Protein AF-A0A924GVH8-F1 (afdb_monomer)

Nearest PDB structures (foldseek):
  4rtm-assembly1_A  TM=6.776E-01  e=1.335E-07  Escherichia coli str. K-12 substr. MDS42
  4rtk-assembly1_A  TM=6.258E-01  e=7.651E-08  Escherichia coli str. K-12 substr. MDS42
  4rtj-assembly1_A  TM=6.171E-01  e=5.792E-08  Escherichia coli str. K-12 substr. MDS42
  4rtr-assembly1_A  TM=6.652E-01  e=3.636E-07  Escherichia coli str. K-12 substr. MDS42
  4rtq-assembly1_A  TM=6.500E-01  e=3.844E-07  Escherichia coli str. K-12 substr. MDS42

Solvent-accessible surface area (backbone atoms only — not comparable to full-atom values): 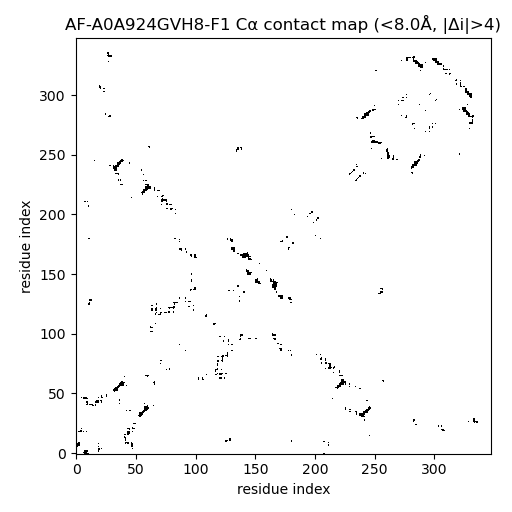19796 Å² total; per-residue (Å²): 93,64,36,98,60,67,32,53,42,55,88,39,74,50,89,84,66,47,40,73,46,20,68,62,52,48,57,28,44,53,87,44,38,19,39,39,27,41,48,29,78,53,34,29,53,69,46,40,52,75,92,74,84,53,50,40,39,38,20,18,64,46,50,65,54,31,32,29,59,49,18,29,38,77,40,19,65,56,19,30,59,45,32,70,61,82,94,50,57,70,58,46,54,53,49,41,56,51,48,35,69,41,54,76,52,46,48,54,48,51,71,74,32,99,84,55,62,47,32,56,61,26,7,44,49,40,36,42,49,15,28,54,60,84,72,51,80,66,46,30,55,44,58,34,22,67,80,85,86,53,77,43,56,52,89,81,44,100,75,73,78,84,60,76,62,14,33,66,90,71,68,50,38,70,93,57,99,44,55,40,95,69,78,89,72,78,92,78,81,82,87,76,93,61,57,82,89,66,28,83,62,48,54,51,45,42,53,40,28,50,54,48,16,66,71,35,62,78,47,44,76,38,70,37,71,46,76,72,57,71,34,56,88,68,32,54,74,53,42,41,18,32,38,46,42,50,57,69,40,61,76,62,98,50,64,48,80,84,79,55,47,39,49,68,63,42,54,52,50,49,54,50,44,66,76,48,30,80,41,81,45,36,20,41,37,40,48,39,44,69,78,73,62,58,77,39,42,84,70,56,26,44,75,54,93,68,78,70,67,90,60,95,48,85,47,71,68,44,46,54,53,48,73,32,54,38,36,40,31,23,56,59,26,50,76,78,77,80,78,74,72,73,88,75,87,78,82,132

Radius of gyration: 21.76 Å; Cα contacts (8 Å, |Δi|>4): 579; chains: 1; bounding box: 58×40×90 Å

Sequence (348 aa):
MKSLAGTLAAPFPYFGGKSLACETVWKVFGTVDNYVEPFAGSAAMLLGAPDGKRVETINDADGFVANFWRAVAYDAEAVAGYTDWPVNEADLLARHSWLVRQAADLLNNLHADPEWFDAKIAGWWCWGACNWIGSGWCSGLGPWVHNGETVVDIRQLPHLGDAGGGVNRLLPHLGNAGQGVNRKLPHLSAGQGVNPLHSPRSEYIQTWFAALQARMRDVRVTCGDWGRVVKDSVTTRHGLTGLFLDPPYTKGAMDYSAGGVGGPLADEVREWCAKNGETQSLRIVLCGHAGEHDALIANGWFTVPWTARKGYAVTDEAVENSASETIWCSPNCIRQDTVIRDLFSEAA

Structure (mmCIF, N/CA/C/O backbone):
data_AF-A0A924GVH8-F1
#
_entry.id   AF-A0A924GVH8-F1
#
loop_
_atom_site.group_PDB
_atom_site.id
_atom_site.type_symbol
_atom_site.label_atom_id
_atom_site.label_alt_id
_atom_site.label_comp_id
_atom_site.label_asym_id
_atom_site.label_entity_id
_atom_site.label_seq_id
_atom_site.pdbx_PDB_ins_code
_atom_site.Cartn_x
_atom_site.Cartn_y
_atom_site.Cartn_z
_atom_site.occupancy
_atom_site.B_iso_or_equiv
_atom_site.auth_seq_id
_atom_site.auth_comp_id
_atom_site.auth_asym_id
_atom_site.auth_atom_id
_atom_site.pdbx_PDB_model_num
ATOM 1 N N . MET A 1 1 ? 14.319 -6.948 3.498 1.00 66.19 1 MET A N 1
ATOM 2 C CA . MET A 1 1 ? 13.281 -7.658 4.257 1.00 66.19 1 MET A CA 1
ATOM 3 C C . MET A 1 1 ? 12.660 -6.807 5.334 1.00 66.19 1 MET A C 1
ATOM 5 O O . MET A 1 1 ? 11.446 -6.714 5.325 1.00 66.19 1 MET A O 1
ATOM 9 N N . LYS A 1 2 ? 13.429 -6.216 6.259 1.00 80.19 2 LYS A N 1
ATOM 10 C CA . LYS A 1 2 ? 12.829 -5.424 7.336 1.00 80.19 2 LYS A CA 1
ATOM 11 C C . LYS A 1 2 ? 12.641 -3.956 6.959 1.00 80.19 2 LYS A C 1
ATOM 13 O O . LYS A 1 2 ? 13.530 -3.371 6.341 1.00 80.19 2 LYS A O 1
ATOM 18 N N . SER A 1 3 ? 11.505 -3.393 7.346 1.00 77.25 3 SER A N 1
ATOM 19 C CA . SER A 1 3 ? 11.196 -1.969 7.263 1.00 77.25 3 SER A CA 1
ATOM 20 C C . SER A 1 3 ? 12.035 -1.192 8.279 1.00 77.25 3 SER A C 1
ATOM 22 O O . SER A 1 3 ? 12.725 -1.775 9.123 1.00 77.25 3 SER A O 1
ATOM 24 N N . LEU A 1 4 ? 11.943 0.139 8.249 1.00 72.38 4 LEU A N 1
ATOM 25 C CA . LEU A 1 4 ? 12.542 0.977 9.292 1.00 72.38 4 LEU A CA 1
ATOM 26 C C . LEU A 1 4 ? 11.948 0.703 10.684 1.00 72.38 4 LEU A C 1
ATOM 28 O O . LEU A 1 4 ? 12.618 0.960 11.680 1.00 72.38 4 LEU A O 1
ATOM 32 N N . ALA A 1 5 ? 10.737 0.143 10.750 1.00 75.06 5 ALA A N 1
ATOM 33 C CA . ALA A 1 5 ? 10.094 -0.299 11.985 1.00 75.06 5 ALA A CA 1
ATOM 34 C C . ALA A 1 5 ? 10.478 -1.733 12.400 1.00 75.06 5 ALA A C 1
ATOM 36 O O . ALA A 1 5 ? 9.984 -2.242 13.399 1.00 75.06 5 ALA A O 1
ATOM 37 N N . GLY A 1 6 ? 11.348 -2.416 11.647 1.00 82.56 6 GLY A N 1
ATOM 38 C CA . GLY A 1 6 ? 11.775 -3.786 11.950 1.00 82.56 6 GLY A CA 1
ATOM 39 C C . GLY A 1 6 ? 10.780 -4.883 11.543 1.00 82.56 6 GLY A C 1
ATOM 40 O O . GLY A 1 6 ? 11.089 -6.062 11.734 1.00 82.56 6 GLY A O 1
ATOM 41 N N . THR A 1 7 ? 9.640 -4.512 10.954 1.00 87.75 7 THR A N 1
ATOM 42 C CA . THR A 1 7 ? 8.597 -5.404 10.407 1.00 87.75 7 THR A CA 1
ATOM 43 C C . THR A 1 7 ? 8.915 -5.840 8.978 1.00 87.75 7 THR A C 1
ATOM 45 O O . THR A 1 7 ? 9.872 -5.340 8.396 1.00 87.75 7 THR A O 1
ATOM 48 N N . LEU A 1 8 ? 8.148 -6.757 8.381 1.00 92.19 8 LEU A N 1
ATOM 49 C CA . LEU A 1 8 ? 8.308 -7.095 6.961 1.00 92.19 8 LEU A CA 1
ATOM 50 C C . LEU A 1 8 ? 8.052 -5.849 6.086 1.00 92.19 8 LEU A C 1
ATOM 52 O O . LEU A 1 8 ? 7.190 -5.033 6.395 1.00 92.19 8 LEU A O 1
ATOM 56 N N . ALA A 1 9 ? 8.831 -5.670 5.020 1.00 90.81 9 ALA A N 1
ATOM 57 C CA . ALA A 1 9 ? 8.739 -4.524 4.116 1.00 90.81 9 ALA A CA 1
ATOM 58 C C . ALA A 1 9 ? 8.436 -4.951 2.683 1.00 90.81 9 ALA A C 1
ATOM 60 O O . ALA A 1 9 ? 8.886 -6.014 2.252 1.00 90.81 9 ALA A O 1
ATOM 61 N N . ALA A 1 10 ? 7.769 -4.076 1.932 1.00 92.44 10 ALA A N 1
ATOM 62 C CA . ALA A 1 10 ? 7.696 -4.180 0.482 1.00 92.44 10 ALA A CA 1
ATOM 63 C C . ALA A 1 10 ? 9.104 -4.102 -0.146 1.00 92.44 10 ALA A C 1
ATOM 65 O O . ALA A 1 10 ? 9.971 -3.390 0.375 1.00 92.44 10 ALA A O 1
ATOM 66 N N . PRO A 1 11 ? 9.355 -4.812 -1.261 1.00 90.94 11 PRO A N 1
ATOM 67 C CA . PRO A 1 11 ? 10.656 -4.834 -1.924 1.00 90.94 11 PRO A CA 1
ATOM 68 C C . PRO A 1 11 ? 10.916 -3.627 -2.834 1.00 90.94 11 PRO A C 1
ATOM 70 O O . PRO A 1 11 ? 11.901 -3.639 -3.568 1.00 90.94 11 PRO A O 1
ATOM 73 N N . PHE A 1 12 ? 10.073 -2.595 -2.763 1.00 88.62 12 PHE A N 1
ATOM 74 C CA . PHE A 1 12 ? 10.156 -1.360 -3.539 1.00 88.62 12 PHE A CA 1
ATOM 75 C C . PHE A 1 12 ? 9.867 -0.127 -2.668 1.00 88.62 12 PHE A C 1
ATOM 77 O O . PHE A 1 12 ? 9.139 -0.232 -1.674 1.00 88.62 12 PHE A O 1
ATOM 84 N N . PRO A 1 13 ? 10.425 1.048 -3.014 1.00 82.25 13 PRO A N 1
ATOM 85 C CA . PRO A 1 13 ? 10.021 2.305 -2.402 1.00 82.25 13 PRO A CA 1
ATOM 86 C C . PRO A 1 13 ? 8.607 2.674 -2.859 1.00 82.25 13 PRO A C 1
ATOM 88 O O . PRO A 1 13 ? 8.254 2.505 -4.024 1.00 82.25 13 PRO A O 1
ATOM 91 N N . TYR A 1 14 ? 7.804 3.211 -1.946 1.00 80.12 14 TYR A N 1
ATOM 92 C CA . TYR A 1 14 ? 6.478 3.726 -2.265 1.00 80.12 14 TYR A CA 1
ATOM 93 C C . TYR A 1 14 ? 6.246 5.031 -1.518 1.00 80.12 14 TYR A C 1
ATOM 95 O O . TYR A 1 14 ? 6.614 5.166 -0.344 1.00 80.12 14 TYR A O 1
ATOM 103 N N . PHE A 1 15 ? 5.657 5.999 -2.209 1.00 69.31 15 PHE A N 1
ATOM 104 C CA . PHE A 1 15 ? 5.331 7.280 -1.604 1.00 69.31 15 PHE A CA 1
ATOM 105 C C . PHE A 1 15 ? 4.278 7.104 -0.512 1.00 69.31 15 PHE A C 1
ATOM 107 O O . PHE A 1 15 ? 3.391 6.265 -0.621 1.00 69.31 15 PHE A O 1
ATOM 114 N N . GLY A 1 16 ? 4.427 7.852 0.580 1.00 65.25 16 GLY A N 1
ATOM 115 C CA . GLY A 1 16 ? 3.532 7.736 1.729 1.00 65.25 16 GLY A CA 1
ATOM 116 C C . GLY A 1 16 ? 3.736 6.484 2.588 1.00 65.25 16 GLY A C 1
ATOM 117 O O . GLY A 1 16 ? 2.931 6.251 3.473 1.00 65.25 16 GLY A O 1
ATOM 118 N N . GLY A 1 17 ? 4.796 5.685 2.404 1.00 67.56 17 GLY A N 1
ATOM 119 C CA . GLY A 1 17 ? 5.021 4.472 3.204 1.00 67.56 17 GLY A CA 1
ATOM 120 C C . GLY A 1 17 ? 5.013 4.707 4.728 1.00 67.56 17 GLY A C 1
ATOM 121 O O . GLY A 1 17 ? 5.996 5.178 5.301 1.00 67.56 17 GLY A O 1
ATOM 122 N N . LYS A 1 18 ? 3.930 4.304 5.408 1.00 78.94 18 LYS A N 1
ATOM 123 C CA . LYS A 1 18 ? 3.697 4.536 6.849 1.00 78.94 18 LYS A CA 1
ATOM 124 C C . LYS A 1 18 ? 4.269 3.463 7.778 1.00 78.94 18 LYS A C 1
ATOM 126 O O . LYS A 1 18 ? 3.751 3.248 8.871 1.00 78.94 18 LYS A O 1
ATOM 131 N N . SER A 1 19 ? 5.373 2.808 7.407 1.00 80.81 19 SER A N 1
ATOM 132 C CA . SER A 1 19 ? 5.915 1.693 8.206 1.00 80.81 19 SER A CA 1
ATOM 133 C C . SER A 1 19 ? 6.250 2.082 9.652 1.00 80.81 19 SER A C 1
ATOM 135 O O . SER A 1 19 ? 6.125 1.268 10.556 1.00 80.81 19 SER A O 1
ATOM 137 N N . LEU A 1 20 ? 6.678 3.330 9.881 1.00 84.50 20 LEU A N 1
ATOM 138 C CA . LEU A 1 20 ? 7.001 3.843 11.220 1.00 84.50 20 LEU A CA 1
ATOM 139 C C . LEU A 1 20 ? 5.761 4.181 12.060 1.00 84.50 20 LEU A C 1
ATOM 141 O O . LEU A 1 20 ? 5.865 4.241 13.281 1.00 84.50 20 LEU A O 1
ATOM 145 N N . ALA A 1 21 ? 4.603 4.375 11.428 1.00 88.19 21 ALA A N 1
ATOM 146 C CA . ALA A 1 21 ? 3.345 4.602 1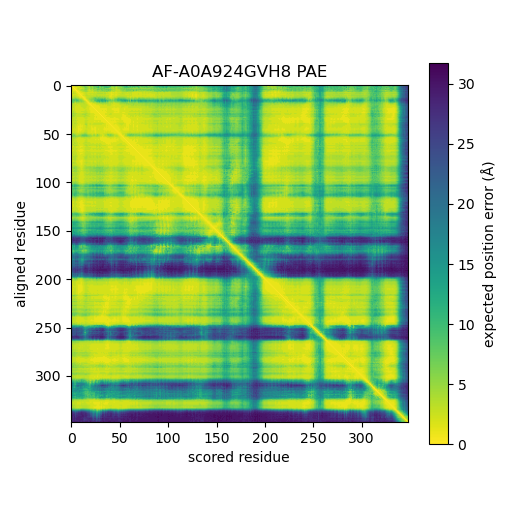2.124 1.00 88.19 21 ALA A CA 1
ATOM 147 C C . ALA A 1 21 ? 2.658 3.290 12.535 1.00 88.19 21 ALA A C 1
ATOM 149 O O . ALA A 1 21 ? 1.733 3.337 13.342 1.00 88.19 21 ALA A O 1
ATOM 150 N N . CYS A 1 22 ? 3.100 2.128 12.027 1.00 90.69 22 CYS A N 1
ATOM 151 C CA . CYS A 1 22 ? 2.428 0.845 12.249 1.00 90.69 22 CYS A CA 1
ATOM 152 C C . CYS A 1 22 ? 2.177 0.551 13.729 1.00 90.69 22 CYS A C 1
ATOM 154 O O . CYS A 1 22 ? 1.054 0.228 14.096 1.00 90.69 22 CYS A O 1
ATOM 156 N N . GLU A 1 23 ? 3.178 0.709 14.597 1.00 90.88 23 GLU A N 1
ATOM 157 C CA . GLU A 1 23 ? 2.996 0.449 16.031 1.00 90.88 23 GLU A CA 1
ATOM 158 C C . GLU A 1 23 ? 1.937 1.378 16.650 1.00 90.88 23 GLU A C 1
ATOM 160 O O . GLU A 1 23 ? 1.058 0.921 17.379 1.00 90.88 23 GLU A O 1
ATOM 165 N N . THR A 1 24 ? 1.987 2.674 16.334 1.00 92.06 24 THR A N 1
ATOM 166 C CA . THR A 1 24 ? 1.022 3.669 16.822 1.00 92.06 24 THR A CA 1
ATOM 167 C C . THR A 1 24 ? -0.394 3.357 16.341 1.00 92.06 24 THR A C 1
ATOM 169 O O . THR A 1 24 ? -1.333 3.359 17.136 1.00 92.06 24 THR A O 1
ATOM 172 N N . VAL A 1 25 ? -0.547 3.042 15.055 1.00 95.31 25 VAL A N 1
ATOM 173 C CA . VAL A 1 25 ? -1.839 2.740 14.429 1.00 95.31 25 VAL A CA 1
ATOM 174 C C . VAL A 1 25 ? -2.425 1.434 14.972 1.00 95.31 25 VAL A C 1
ATOM 176 O O . VAL A 1 25 ? -3.589 1.388 15.367 1.00 95.31 25 VAL A O 1
ATOM 179 N N . TRP A 1 26 ? -1.618 0.380 15.101 1.00 96.19 26 TRP A N 1
ATOM 180 C CA . TRP A 1 26 ? -2.090 -0.888 15.658 1.00 96.19 26 TRP A CA 1
ATOM 181 C C . TRP A 1 26 ? -2.446 -0.797 17.145 1.00 96.19 26 TRP A C 1
ATOM 183 O O . TRP A 1 26 ? -3.363 -1.488 17.584 1.00 96.19 26 TRP A O 1
ATOM 193 N N . LYS A 1 27 ? -1.809 0.095 17.916 1.00 95.56 27 LYS A N 1
ATOM 194 C CA . LYS A 1 27 ? -2.209 0.377 19.306 1.00 95.56 27 LYS A CA 1
ATOM 195 C C . LYS A 1 27 ? -3.598 1.006 19.408 1.00 95.56 27 LYS A C 1
ATOM 197 O O . LYS A 1 27 ? -4.363 0.621 20.290 1.00 95.56 27 LYS A O 1
ATOM 202 N N . VAL A 1 28 ? -3.940 1.943 18.518 1.00 97.00 28 VAL A N 1
ATOM 203 C CA . VAL A 1 28 ? -5.274 2.574 18.519 1.00 97.00 28 VAL A CA 1
ATOM 204 C C . VAL A 1 28 ? -6.349 1.675 17.904 1.00 97.00 28 VAL A C 1
ATOM 206 O O . VAL A 1 28 ? -7.508 1.742 18.318 1.00 97.00 28 VAL A O 1
ATOM 209 N N . PHE A 1 29 ? -5.981 0.788 16.973 1.00 97.69 29 PHE A N 1
ATOM 210 C CA . PHE A 1 29 ? -6.873 -0.275 16.510 1.00 97.69 29 PHE A CA 1
ATOM 211 C C . PHE A 1 29 ? -7.109 -1.345 17.571 1.00 97.69 29 PHE A C 1
ATOM 213 O O . PHE A 1 29 ? -8.227 -1.836 17.669 1.00 97.69 29 PHE A O 1
ATOM 220 N N . GLY A 1 30 ? -6.098 -1.723 18.357 1.00 95.81 30 GLY A N 1
ATOM 221 C CA . GLY A 1 30 ? -6.167 -2.874 19.256 1.00 95.81 30 GLY A CA 1
ATOM 222 C C . GLY A 1 30 ? -6.439 -4.191 18.520 1.00 95.81 30 GLY A C 1
ATOM 223 O O . GLY A 1 30 ? -6.109 -4.355 17.344 1.00 95.81 30 GLY A O 1
ATOM 224 N N . THR A 1 31 ? -7.060 -5.144 19.216 1.00 96.00 31 THR A N 1
ATOM 225 C CA . THR A 1 31 ? -7.527 -6.392 18.597 1.00 96.00 31 THR A CA 1
ATOM 226 C C . THR A 1 31 ? -8.777 -6.125 17.764 1.00 96.00 31 THR A C 1
ATOM 228 O O . THR A 1 31 ? -9.740 -5.543 18.266 1.00 96.00 31 THR A O 1
ATOM 231 N N . VAL A 1 32 ? -8.752 -6.568 16.508 1.00 97.31 32 VAL A N 1
ATOM 232 C CA . VAL A 1 32 ? -9.839 -6.446 15.528 1.00 97.31 32 VAL A CA 1
ATOM 233 C C . VAL A 1 32 ? -10.033 -7.789 14.824 1.00 97.31 32 VAL A C 1
ATOM 235 O O . VAL A 1 32 ? -9.068 -8.534 14.646 1.00 97.31 32 VAL A O 1
ATOM 238 N N . ASP A 1 33 ? -11.263 -8.082 14.413 1.00 97.81 33 ASP A N 1
ATOM 239 C CA . ASP A 1 33 ? -11.623 -9.308 13.687 1.00 97.81 33 ASP A CA 1
ATOM 240 C C . ASP A 1 33 ? -11.357 -9.176 12.177 1.00 97.81 33 ASP A C 1
ATOM 242 O O . ASP A 1 33 ? -11.152 -10.165 11.467 1.00 97.81 33 ASP A O 1
ATOM 246 N N . ASN A 1 34 ? -11.352 -7.933 11.687 1.00 98.38 34 ASN A N 1
ATOM 247 C CA . ASN A 1 34 ? -11.217 -7.577 10.282 1.00 98.38 34 ASN A CA 1
ATOM 248 C C . ASN A 1 34 ? -10.298 -6.358 10.111 1.00 98.38 34 ASN A C 1
ATOM 250 O O . ASN A 1 34 ? -10.262 -5.460 10.957 1.00 98.38 34 ASN A O 1
ATOM 254 N N . TYR A 1 35 ? -9.562 -6.319 9.007 1.00 98.44 35 TYR A N 1
ATOM 255 C CA . TYR A 1 35 ? -8.686 -5.221 8.625 1.00 98.44 35 TYR A CA 1
ATOM 256 C C . TYR A 1 35 ? -8.890 -4.868 7.153 1.00 98.44 35 TYR A C 1
ATOM 258 O O . TYR A 1 35 ? -8.893 -5.750 6.290 1.00 98.44 35 TYR A O 1
ATOM 266 N N . VAL A 1 36 ? -9.048 -3.575 6.876 1.00 98.50 36 VAL A N 1
ATOM 267 C CA . VAL A 1 36 ? -9.234 -3.054 5.521 1.00 98.50 36 VAL A CA 1
ATOM 268 C C . VAL A 1 36 ? -8.283 -1.883 5.272 1.00 98.50 36 VAL A C 1
ATOM 270 O O . VAL A 1 36 ? -8.223 -0.944 6.068 1.00 98.50 36 VAL A O 1
ATOM 273 N N . GLU A 1 37 ? -7.573 -1.927 4.145 1.00 97.62 37 GLU A N 1
ATOM 274 C CA . GLU A 1 37 ? -6.626 -0.899 3.692 1.00 97.62 37 GLU A CA 1
ATOM 275 C C . GLU A 1 37 ? -6.974 -0.468 2.253 1.00 97.62 37 GLU A C 1
ATOM 277 O O . GLU A 1 37 ? -6.536 -1.111 1.295 1.00 97.62 37 GLU A O 1
ATOM 282 N N . PRO A 1 38 ? -7.813 0.573 2.060 1.00 96.94 38 PRO A N 1
ATOM 283 C CA . PRO A 1 38 ? -8.296 0.951 0.730 1.00 96.94 38 PRO A CA 1
ATOM 284 C C . PRO A 1 38 ? -7.252 1.570 -0.212 1.00 96.94 38 PRO A C 1
ATOM 286 O O . PRO A 1 38 ? -7.478 1.597 -1.422 1.00 96.94 38 PRO A O 1
ATOM 289 N N . PHE A 1 39 ? -6.152 2.078 0.352 1.00 94.69 39 PHE A N 1
ATOM 290 C CA . PHE A 1 39 ? -5.042 2.743 -0.336 1.00 94.69 39 PHE A CA 1
ATOM 291 C C . PHE A 1 39 ? -3.733 2.043 0.042 1.00 94.69 39 PHE A C 1
ATOM 293 O O . PHE A 1 39 ? -2.932 2.558 0.819 1.00 94.69 39 PHE A O 1
ATOM 300 N N . ALA A 1 40 ? -3.573 0.805 -0.415 1.00 93.50 40 ALA A N 1
ATOM 301 C CA . ALA A 1 40 ? -2.553 -0.087 0.115 1.00 93.50 40 ALA A CA 1
ATOM 302 C C . ALA A 1 40 ? -1.136 0.345 -0.251 1.00 93.50 40 ALA A C 1
ATOM 304 O O . ALA A 1 40 ? -0.249 0.331 0.604 1.00 93.50 40 ALA A O 1
ATOM 305 N N . GLY A 1 41 ? -0.882 0.696 -1.513 1.00 92.44 41 GLY A N 1
ATOM 306 C CA . GLY A 1 41 ? 0.460 1.002 -1.984 1.00 92.44 41 GLY A CA 1
ATOM 307 C C . GLY A 1 41 ? 1.476 -0.085 -1.618 1.00 92.44 41 GLY A C 1
ATOM 308 O O . GLY A 1 41 ? 1.422 -1.215 -2.099 1.00 92.44 41 GLY A O 1
ATOM 309 N N . SER A 1 42 ? 2.396 0.243 -0.705 1.00 92.19 42 SER A N 1
ATOM 310 C CA . SER A 1 42 ? 3.380 -0.706 -0.146 1.00 92.19 42 SER A CA 1
ATOM 311 C C . SER A 1 42 ? 2.825 -1.726 0.862 1.00 92.19 42 SER A C 1
ATOM 313 O O . SER A 1 42 ? 3.590 -2.555 1.357 1.00 92.19 42 SER A O 1
ATOM 315 N N . ALA A 1 43 ? 1.541 -1.647 1.212 1.00 95.00 43 ALA A N 1
ATOM 316 C CA . ALA A 1 43 ? 0.883 -2.436 2.252 1.00 95.00 43 ALA A CA 1
ATOM 317 C C . ALA A 1 43 ? 1.639 -2.396 3.595 1.00 95.00 43 ALA A C 1
ATOM 319 O O . ALA A 1 43 ? 1.678 -3.373 4.343 1.00 95.00 43 ALA A O 1
ATOM 320 N N . ALA A 1 44 ? 2.312 -1.280 3.901 1.00 93.50 44 ALA A N 1
ATOM 321 C CA . ALA A 1 44 ? 3.184 -1.178 5.071 1.00 93.50 44 ALA A CA 1
ATOM 322 C C . ALA A 1 44 ? 2.427 -1.450 6.380 1.00 93.50 44 ALA A C 1
ATOM 324 O O . ALA A 1 44 ? 2.990 -2.055 7.298 1.00 93.50 44 ALA A O 1
ATOM 325 N N . MET A 1 45 ? 1.160 -1.031 6.453 1.00 95.19 45 MET A N 1
ATOM 326 C CA . MET A 1 45 ? 0.323 -1.239 7.626 1.00 95.19 45 MET A CA 1
ATOM 327 C C . MET A 1 45 ? -0.049 -2.716 7.804 1.00 95.19 45 MET A C 1
ATOM 329 O O . MET A 1 45 ? 0.137 -3.253 8.900 1.00 95.19 45 MET A O 1
ATOM 333 N N . LEU A 1 46 ? -0.459 -3.395 6.725 1.00 96.19 46 LEU A N 1
ATOM 334 C CA . LEU A 1 46 ? -0.680 -4.846 6.683 1.00 96.19 46 LEU A CA 1
ATOM 335 C C . LEU A 1 46 ? 0.587 -5.653 7.031 1.00 96.19 46 LEU A C 1
ATOM 337 O O . LEU A 1 46 ? 0.546 -6.569 7.857 1.00 96.19 46 LEU A O 1
ATOM 341 N N . LEU A 1 47 ? 1.726 -5.332 6.412 1.00 95.38 47 LEU A N 1
ATOM 342 C CA . LEU A 1 47 ? 2.994 -6.044 6.630 1.00 95.38 47 LEU A CA 1
ATOM 343 C C . LEU A 1 47 ? 3.567 -5.808 8.036 1.00 95.38 47 LEU A C 1
ATOM 345 O O . LEU A 1 47 ? 4.345 -6.621 8.539 1.00 95.38 47 LEU A O 1
ATOM 349 N N . GLY A 1 48 ? 3.191 -4.692 8.663 1.00 93.94 48 GLY A N 1
ATOM 350 C CA . GLY A 1 48 ? 3.493 -4.367 10.053 1.00 93.94 48 GLY A CA 1
ATOM 351 C C . GLY A 1 48 ? 2.436 -4.817 11.058 1.00 93.94 48 GLY A C 1
ATOM 352 O O . GLY A 1 48 ? 2.563 -4.466 12.230 1.00 93.94 48 GLY A O 1
ATOM 353 N N . ALA A 1 49 ? 1.407 -5.551 10.626 1.00 94.88 49 ALA A N 1
ATOM 354 C CA . ALA A 1 49 ? 0.350 -6.020 11.508 1.00 94.88 49 ALA A CA 1
ATOM 355 C C . ALA A 1 49 ? 0.877 -6.986 12.577 1.00 94.88 49 ALA A C 1
ATOM 357 O O . ALA A 1 49 ? 1.699 -7.849 12.264 1.00 94.88 49 ALA A O 1
ATOM 358 N N . PRO A 1 50 ? 0.402 -6.876 13.832 1.00 93.81 50 PRO A N 1
ATOM 359 C CA . PRO A 1 50 ? 0.719 -7.852 14.860 1.00 93.81 50 PRO A CA 1
ATOM 360 C C . PRO A 1 50 ? 0.093 -9.206 14.521 1.00 93.81 50 PRO A C 1
ATOM 362 O O . PRO A 1 50 ? -1.010 -9.275 13.963 1.00 93.81 50 PRO A O 1
ATOM 365 N N . ASP A 1 51 ? 0.765 -10.280 14.933 1.00 90.12 51 ASP A N 1
ATOM 366 C CA . ASP A 1 51 ? 0.266 -11.642 14.763 1.00 90.12 51 ASP A CA 1
ATOM 367 C C . ASP A 1 51 ? -1.141 -11.784 15.358 1.00 90.12 51 ASP A C 1
ATOM 369 O O . ASP A 1 51 ? -1.430 -11.348 16.475 1.00 90.12 51 ASP A O 1
ATOM 373 N N . GLY A 1 52 ? -2.046 -12.386 14.594 1.00 88.88 52 GLY A N 1
ATOM 374 C CA . GLY A 1 52 ? -3.421 -12.601 15.022 1.00 88.88 52 GLY A CA 1
ATOM 375 C C . GLY A 1 52 ? -4.322 -12.969 13.857 1.00 88.88 52 GLY A C 1
ATOM 376 O O . GLY A 1 52 ? -4.126 -12.505 12.735 1.00 88.88 52 GLY A O 1
ATOM 377 N N . LYS A 1 53 ? -5.326 -13.804 14.129 1.00 90.44 53 LYS A N 1
ATOM 378 C CA . LYS A 1 53 ? -6.298 -14.220 13.120 1.00 90.44 53 LYS A CA 1
ATOM 379 C C . LYS A 1 53 ? -7.275 -13.081 12.851 1.00 90.44 53 LYS A C 1
ATOM 381 O O . LYS A 1 53 ? -8.016 -12.696 13.750 1.00 90.44 53 LYS A O 1
ATOM 386 N N . ARG A 1 54 ? -7.300 -12.601 11.612 1.00 95.00 54 ARG A N 1
ATOM 387 C CA . ARG A 1 54 ? -8.240 -11.585 11.139 1.00 95.00 54 ARG A CA 1
ATOM 388 C C . ARG A 1 54 ? -8.533 -11.789 9.655 1.00 95.00 54 ARG A C 1
ATOM 390 O O . ARG A 1 54 ? -7.750 -12.425 8.953 1.00 95.00 54 ARG A O 1
ATOM 397 N N . VAL A 1 55 ? -9.665 -11.278 9.191 1.00 96.94 55 VAL A N 1
ATOM 398 C CA . VAL A 1 55 ? -9.919 -11.126 7.753 1.00 96.94 55 VAL A CA 1
ATOM 399 C C . VAL A 1 55 ? -9.173 -9.883 7.277 1.00 96.94 55 VAL A C 1
ATOM 401 O O . VAL A 1 55 ? -9.263 -8.845 7.920 1.00 96.94 55 VAL A O 1
ATOM 404 N N . GLU A 1 56 ? -8.421 -9.974 6.182 1.00 97.44 56 GLU A N 1
ATOM 405 C CA . GLU A 1 56 ? -7.597 -8.862 5.693 1.00 97.44 56 GLU A CA 1
ATOM 406 C C . GLU A 1 56 ? -7.919 -8.568 4.236 1.00 97.44 56 GLU A C 1
ATOM 408 O O . GLU A 1 56 ? -7.893 -9.465 3.391 1.00 97.44 56 GLU A O 1
ATOM 413 N N . THR A 1 57 ? -8.241 -7.309 3.947 1.00 97.50 57 THR A N 1
ATOM 414 C CA . THR A 1 57 ? -8.529 -6.837 2.592 1.00 97.50 57 THR A CA 1
ATOM 415 C C . THR A 1 57 ? -7.706 -5.600 2.287 1.00 97.50 57 THR A C 1
ATOM 417 O O . THR A 1 57 ? -7.786 -4.607 3.006 1.00 97.50 57 THR A O 1
ATOM 420 N N . ILE A 1 58 ? -6.958 -5.640 1.191 1.00 97.12 58 ILE A N 1
ATOM 421 C CA . ILE A 1 58 ? -6.256 -4.479 0.654 1.00 97.12 58 ILE A CA 1
ATOM 422 C C . ILE A 1 58 ? -6.816 -4.107 -0.718 1.00 97.12 58 ILE A C 1
ATOM 424 O O . ILE A 1 58 ? -7.293 -4.962 -1.474 1.00 97.12 58 ILE A O 1
ATOM 428 N N . ASN A 1 59 ? -6.766 -2.822 -1.038 1.00 95.44 59 ASN A N 1
ATOM 429 C CA . ASN A 1 59 ? -7.156 -2.277 -2.330 1.00 95.44 59 ASN A CA 1
ATOM 430 C C . ASN A 1 59 ? -6.116 -1.266 -2.797 1.00 95.44 59 ASN A C 1
ATOM 432 O O . ASN A 1 59 ? -5.514 -0.569 -1.985 1.00 95.44 59 ASN A O 1
ATOM 436 N N . ASP A 1 60 ? -5.958 -1.151 -4.107 1.00 93.38 60 ASP A N 1
ATOM 437 C CA . ASP A 1 60 ? -5.335 0.018 -4.712 1.00 93.38 60 ASP A CA 1
ATOM 438 C C . ASP A 1 60 ? -6.028 0.346 -6.039 1.00 93.38 60 ASP A C 1
ATOM 440 O O . ASP A 1 60 ? -6.573 -0.540 -6.704 1.00 93.38 60 ASP A O 1
ATOM 444 N N . ALA A 1 61 ? -6.036 1.618 -6.426 1.00 89.94 61 ALA A N 1
ATOM 445 C CA . ALA A 1 61 ? -6.536 2.014 -7.738 1.00 89.94 61 ALA A CA 1
ATOM 446 C C . ALA A 1 61 ? -5.534 1.654 -8.849 1.00 89.94 61 ALA A C 1
ATOM 448 O O . ALA A 1 61 ? -5.944 1.433 -9.989 1.00 89.94 61 ALA A O 1
ATOM 449 N N . ASP A 1 62 ? -4.241 1.565 -8.519 1.00 88.62 62 ASP A N 1
ATOM 450 C CA . ASP A 1 62 ? -3.188 1.222 -9.468 1.00 88.62 62 ASP A CA 1
ATOM 451 C C . ASP A 1 62 ? -3.147 -0.293 -9.745 1.00 88.62 62 ASP A C 1
ATOM 453 O O . ASP A 1 62 ? -2.823 -1.119 -8.883 1.00 88.62 62 ASP A O 1
ATOM 457 N N . GLY A 1 63 ? -3.429 -0.659 -10.999 1.00 90.88 63 GLY A N 1
ATOM 458 C CA . GLY A 1 63 ? -3.379 -2.040 -11.475 1.00 90.88 63 GLY A CA 1
ATOM 459 C C . GLY A 1 63 ? -2.006 -2.702 -11.336 1.00 90.88 63 GLY A C 1
ATOM 460 O O . GLY A 1 63 ? -1.948 -3.917 -11.142 1.00 90.88 63 GLY A O 1
ATOM 461 N N . PHE A 1 64 ? -0.899 -1.949 -11.380 1.00 93.94 64 PHE A N 1
ATOM 462 C CA . PHE A 1 64 ? 0.440 -2.495 -11.136 1.00 93.94 64 PHE A CA 1
ATOM 463 C C . PHE A 1 64 ? 0.625 -2.905 -9.680 1.00 93.94 64 PHE A C 1
ATOM 465 O O . PHE A 1 64 ? 1.158 -3.986 -9.425 1.00 93.94 64 PHE A O 1
ATOM 472 N N . VAL A 1 65 ? 0.147 -2.088 -8.737 1.00 93.75 65 VAL A N 1
ATOM 473 C CA . VAL A 1 65 ? 0.199 -2.391 -7.298 1.00 93.75 65 VAL A CA 1
ATOM 474 C C . VAL A 1 65 ? -0.654 -3.621 -6.994 1.00 93.75 65 VAL A C 1
ATOM 476 O O . VAL A 1 65 ? -0.183 -4.563 -6.350 1.00 93.75 65 VAL A O 1
ATOM 479 N N . ALA A 1 66 ? -1.883 -3.660 -7.516 1.00 92.62 66 ALA A N 1
ATOM 480 C CA . ALA A 1 66 ? -2.769 -4.806 -7.344 1.00 92.62 66 ALA A CA 1
ATOM 481 C C . ALA A 1 66 ? -2.190 -6.087 -7.973 1.00 92.62 66 ALA A C 1
ATOM 483 O O . ALA A 1 66 ? -2.167 -7.135 -7.322 1.00 92.62 66 ALA A O 1
ATOM 484 N N . ASN A 1 67 ? -1.670 -6.010 -9.207 1.00 95.69 67 ASN A N 1
ATOM 485 C CA . ASN A 1 67 ? -1.008 -7.142 -9.857 1.00 95.69 67 ASN A CA 1
ATOM 486 C C . ASN A 1 67 ? 0.228 -7.598 -9.077 1.00 95.69 67 ASN A C 1
ATOM 488 O O . ASN A 1 67 ? 0.431 -8.799 -8.945 1.00 95.69 67 ASN A O 1
ATOM 492 N N . PHE A 1 68 ? 1.032 -6.680 -8.531 1.00 97.00 68 PHE A N 1
ATOM 493 C CA . PHE A 1 68 ? 2.206 -7.035 -7.738 1.00 97.00 68 PHE A CA 1
ATOM 494 C C . PHE A 1 68 ? 1.823 -7.872 -6.514 1.00 97.00 68 PHE A C 1
ATOM 496 O O . PHE A 1 68 ? 2.334 -8.980 -6.344 1.00 97.00 68 PHE A O 1
ATOM 503 N N . TRP A 1 69 ? 0.898 -7.381 -5.684 1.00 96.44 69 TRP A N 1
ATOM 504 C CA . TRP A 1 69 ? 0.496 -8.091 -4.467 1.00 96.44 69 TRP A CA 1
ATOM 505 C C . TRP A 1 69 ? -0.198 -9.420 -4.766 1.00 96.44 69 TRP A C 1
ATOM 507 O O . TRP A 1 69 ? 0.062 -10.408 -4.077 1.00 96.44 69 TRP A O 1
ATOM 517 N N . ARG A 1 70 ? -1.014 -9.473 -5.829 1.00 93.25 70 ARG A N 1
ATOM 518 C CA . ARG A 1 70 ? -1.618 -10.720 -6.319 1.00 93.25 70 ARG A CA 1
ATOM 519 C C . ARG A 1 70 ? -0.540 -11.701 -6.790 1.00 93.25 70 ARG A C 1
ATOM 521 O O . ARG A 1 70 ? -0.501 -12.825 -6.305 1.00 93.25 70 ARG A O 1
ATOM 528 N N . ALA A 1 71 ? 0.374 -11.279 -7.663 1.00 95.88 71 ALA A N 1
ATOM 529 C CA . ALA A 1 71 ? 1.434 -12.132 -8.201 1.00 95.88 71 ALA A CA 1
ATOM 530 C C . ALA A 1 71 ? 2.366 -12.670 -7.106 1.00 95.88 71 ALA A C 1
ATOM 532 O O . ALA A 1 71 ? 2.731 -13.837 -7.147 1.00 95.88 71 ALA A O 1
ATOM 533 N N . VAL A 1 72 ? 2.704 -11.868 -6.090 1.00 97.12 72 VAL A N 1
ATOM 534 C CA . VAL A 1 72 ? 3.505 -12.332 -4.944 1.00 97.12 72 VAL A CA 1
ATOM 535 C C . VAL A 1 72 ? 2.766 -13.381 -4.112 1.00 97.12 72 VAL A C 1
ATOM 537 O O . VAL A 1 72 ? 3.398 -14.312 -3.620 1.00 97.12 72 VAL A O 1
ATOM 540 N N . ALA A 1 73 ? 1.444 -13.270 -3.953 1.00 94.62 73 ALA A N 1
ATOM 541 C CA . ALA A 1 73 ? 0.664 -14.286 -3.248 1.00 94.62 73 ALA A CA 1
ATOM 542 C C . ALA A 1 73 ? 0.652 -15.631 -4.005 1.00 94.62 73 ALA A C 1
ATOM 544 O O . ALA A 1 73 ? 0.773 -16.690 -3.382 1.00 94.62 73 ALA A O 1
ATOM 545 N N . TYR A 1 74 ? 0.556 -15.593 -5.338 1.00 93.69 74 TYR A N 1
ATOM 546 C CA . TYR A 1 74 ? 0.472 -16.792 -6.178 1.00 93.69 74 TYR A CA 1
ATOM 547 C C . TYR A 1 74 ? 1.836 -17.410 -6.523 1.00 93.69 74 TYR A C 1
ATOM 549 O O . TYR A 1 74 ? 2.020 -18.609 -6.324 1.00 93.69 74 TYR A O 1
ATOM 557 N N . ASP A 1 75 ? 2.795 -16.615 -6.999 1.00 96.56 75 ASP A N 1
ATOM 558 C CA . ASP A 1 75 ? 4.086 -17.081 -7.520 1.00 96.56 75 ASP A CA 1
ATOM 559 C C . ASP A 1 75 ? 5.216 -16.079 -7.224 1.00 96.56 75 ASP A C 1
ATOM 561 O O . ASP A 1 75 ? 5.760 -15.385 -8.089 1.00 96.56 75 ASP A O 1
ATOM 565 N N . ALA A 1 76 ? 5.574 -15.989 -5.945 1.00 97.25 76 ALA A N 1
ATOM 566 C CA . ALA A 1 76 ? 6.654 -15.126 -5.490 1.00 97.25 76 ALA A CA 1
ATOM 567 C C . ALA A 1 76 ? 8.027 -15.484 -6.077 1.00 97.25 76 ALA A C 1
ATOM 569 O O . ALA A 1 76 ? 8.852 -14.585 -6.232 1.00 97.25 76 ALA A O 1
ATOM 570 N N . GLU A 1 77 ? 8.275 -16.752 -6.418 1.00 97.25 77 GLU A N 1
ATOM 571 C CA . GLU A 1 77 ? 9.541 -17.188 -7.016 1.00 97.25 77 GLU A CA 1
ATOM 572 C C . GLU A 1 77 ? 9.725 -16.581 -8.412 1.00 97.25 77 GLU A C 1
ATOM 574 O O . GLU A 1 77 ? 10.782 -16.006 -8.705 1.00 97.25 77 GLU A O 1
ATOM 579 N N . ALA A 1 78 ? 8.685 -16.632 -9.254 1.00 97.81 78 ALA A N 1
ATOM 580 C CA . ALA A 1 78 ? 8.724 -16.011 -10.573 1.00 97.81 78 ALA A CA 1
A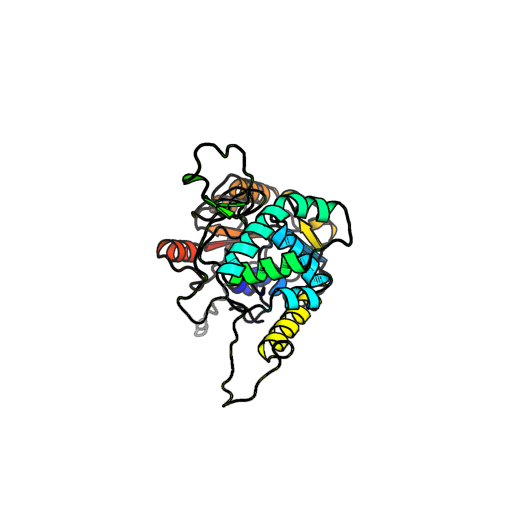TOM 581 C C . ALA A 1 78 ? 8.862 -14.485 -10.476 1.00 97.81 78 ALA A C 1
ATOM 583 O O . ALA A 1 78 ? 9.685 -13.894 -11.184 1.00 97.81 78 ALA A O 1
ATOM 584 N N . VAL A 1 79 ? 8.114 -13.835 -9.572 1.00 98.25 79 VAL A N 1
ATOM 585 C CA . VAL A 1 79 ? 8.227 -12.378 -9.366 1.00 98.25 79 VAL A CA 1
ATOM 586 C C . VAL A 1 79 ? 9.639 -12.006 -8.906 1.00 98.25 79 VAL A C 1
ATOM 588 O O . VAL A 1 79 ? 10.227 -11.057 -9.437 1.00 98.25 79 VAL A O 1
ATOM 591 N N . ALA A 1 80 ? 10.220 -12.766 -7.973 1.00 96.56 80 ALA A N 1
ATOM 592 C CA . ALA A 1 80 ? 11.597 -12.583 -7.522 1.00 96.56 80 ALA A CA 1
ATOM 593 C C . ALA A 1 80 ? 12.594 -12.704 -8.682 1.00 96.56 80 ALA A C 1
ATOM 595 O O . ALA A 1 80 ? 13.474 -11.853 -8.813 1.00 96.56 80 ALA A O 1
ATOM 596 N N . GLY A 1 81 ? 12.414 -13.697 -9.559 1.00 95.44 81 GLY A N 1
ATOM 597 C CA . GLY A 1 81 ? 13.247 -13.896 -10.747 1.00 95.44 81 GLY A CA 1
ATOM 598 C C . GLY A 1 81 ? 13.225 -12.704 -11.709 1.00 95.44 81 GLY A C 1
ATOM 599 O O . GLY A 1 81 ? 14.275 -12.264 -12.173 1.00 95.44 81 GLY A O 1
ATOM 600 N N . TYR A 1 82 ? 12.050 -12.119 -11.965 1.00 97.00 82 TYR A N 1
ATOM 601 C CA . TYR A 1 82 ? 11.938 -10.911 -12.795 1.00 97.00 82 TYR A CA 1
ATOM 602 C C . TYR A 1 82 ? 12.422 -9.635 -12.091 1.00 97.00 82 TYR A C 1
ATOM 604 O O . TYR A 1 82 ? 12.806 -8.675 -12.765 1.00 97.00 82 TYR A O 1
ATOM 612 N N . THR A 1 83 ? 12.417 -9.621 -10.755 1.00 95.12 83 THR A N 1
ATOM 613 C CA . THR A 1 83 ? 12.900 -8.499 -9.939 1.00 95.12 83 THR A CA 1
ATOM 614 C C . THR A 1 83 ? 14.431 -8.492 -9.813 1.00 95.12 83 THR A C 1
ATOM 616 O O . THR A 1 83 ? 15.049 -7.423 -9.751 1.00 95.12 83 THR A O 1
ATOM 619 N N . ASP A 1 84 ? 15.071 -9.667 -9.775 1.00 92.38 84 ASP A N 1
ATOM 620 C CA . ASP A 1 84 ? 16.517 -9.816 -9.587 1.00 92.38 84 ASP A CA 1
ATOM 621 C C . ASP A 1 84 ? 17.314 -9.497 -10.862 1.00 92.38 84 ASP A C 1
ATOM 623 O O . ASP A 1 84 ? 17.842 -10.367 -11.551 1.00 92.38 84 ASP A O 1
ATOM 627 N N . TRP A 1 85 ? 17.404 -8.206 -11.184 1.00 88.31 85 TRP A N 1
ATOM 628 C CA . TRP A 1 85 ? 18.123 -7.716 -12.357 1.00 88.31 85 TRP A CA 1
ATOM 629 C C . TRP A 1 85 ? 19.155 -6.635 -11.992 1.00 88.31 85 TRP A C 1
ATOM 631 O O . TRP A 1 85 ? 18.905 -5.819 -11.090 1.00 88.31 85 TRP A O 1
ATOM 641 N N . PRO A 1 86 ? 20.334 -6.589 -12.645 1.00 85.62 86 PRO A N 1
ATOM 642 C CA . PRO A 1 86 ? 21.288 -5.496 -12.464 1.00 85.62 86 PRO A CA 1
ATOM 643 C C . PRO A 1 86 ? 20.682 -4.139 -12.846 1.00 85.62 86 PRO A C 1
ATOM 645 O O . PRO A 1 86 ? 19.724 -4.052 -13.609 1.00 85.62 86 PRO A O 1
ATOM 648 N N . VAL A 1 87 ? 21.244 -3.058 -12.309 1.00 84.31 87 VAL A N 1
ATOM 649 C CA . VAL A 1 87 ? 20.849 -1.699 -12.704 1.00 84.31 87 VAL A CA 1
ATOM 650 C C . VAL A 1 87 ? 21.372 -1.428 -14.114 1.00 84.31 87 VAL A C 1
ATOM 652 O O . VAL A 1 87 ? 22.572 -1.550 -14.356 1.00 84.31 87 VAL A O 1
ATOM 655 N N . ASN A 1 88 ? 20.483 -1.063 -15.037 1.00 84.19 88 ASN A N 1
ATOM 656 C CA . ASN A 1 88 ? 20.822 -0.757 -16.425 1.00 84.19 88 ASN A CA 1
ATOM 657 C C . ASN A 1 88 ? 19.851 0.307 -16.970 1.00 84.19 88 ASN A C 1
ATOM 659 O O . ASN A 1 88 ? 18.639 0.109 -16.930 1.00 84.19 88 ASN A O 1
ATOM 663 N N . GLU A 1 89 ? 20.375 1.439 -17.458 1.00 85.19 89 GLU A N 1
ATOM 664 C CA . GLU A 1 89 ? 19.566 2.555 -17.986 1.00 85.19 89 GLU A CA 1
ATOM 665 C C . GLU A 1 89 ? 18.738 2.148 -19.212 1.00 85.19 89 GLU A C 1
ATOM 667 O O . GLU A 1 89 ? 17.562 2.502 -19.303 1.00 85.19 89 GLU A O 1
ATOM 672 N N . ALA A 1 90 ? 19.331 1.403 -20.149 1.00 85.94 90 ALA A N 1
ATOM 673 C CA . ALA A 1 90 ? 18.646 0.990 -21.369 1.00 85.94 90 ALA A CA 1
ATOM 674 C C . ALA A 1 90 ? 17.479 0.049 -21.045 1.00 85.94 90 ALA A C 1
ATOM 676 O O . ALA A 1 90 ? 16.376 0.237 -21.560 1.00 85.94 90 ALA A O 1
ATOM 677 N N . ASP A 1 91 ? 17.694 -0.897 -20.125 1.00 90.69 91 ASP A N 1
ATOM 678 C CA . ASP A 1 91 ? 16.625 -1.768 -19.633 1.00 90.69 91 ASP A CA 1
ATOM 679 C C . ASP A 1 91 ? 15.557 -0.974 -18.877 1.00 90.69 91 ASP A C 1
ATOM 681 O O . ASP A 1 91 ? 14.374 -1.281 -19.004 1.00 90.69 91 ASP A O 1
ATOM 685 N N . LEU A 1 92 ? 15.944 0.054 -18.112 1.00 88.06 92 LEU A N 1
ATOM 686 C CA . LEU A 1 92 ? 15.003 0.888 -17.363 1.00 88.06 92 LEU A CA 1
ATOM 687 C C . LEU A 1 92 ? 14.051 1.613 -18.313 1.00 88.06 92 LEU A C 1
ATOM 689 O O . LEU A 1 92 ? 12.837 1.508 -18.148 1.00 88.06 92 LEU A O 1
ATOM 693 N N . LEU A 1 93 ? 14.585 2.273 -19.346 1.00 86.69 93 LEU A N 1
ATOM 694 C CA . LEU A 1 93 ? 13.779 2.949 -20.365 1.00 86.69 93 LEU A CA 1
ATOM 695 C C . LEU A 1 93 ? 12.907 1.959 -21.154 1.00 86.69 93 LEU A C 1
ATOM 697 O O . LEU A 1 93 ? 11.715 2.206 -21.352 1.00 86.69 93 LEU A O 1
ATOM 701 N N . ALA A 1 94 ? 13.481 0.830 -21.582 1.00 89.50 94 ALA A N 1
ATOM 702 C CA . ALA A 1 94 ? 12.768 -0.174 -22.367 1.00 89.50 94 ALA A CA 1
ATOM 703 C C . ALA A 1 94 ? 11.616 -0.811 -21.575 1.00 89.50 94 ALA A C 1
ATOM 705 O O . ALA A 1 94 ? 10.497 -0.921 -22.083 1.00 89.50 94 ALA A O 1
ATOM 706 N N . ARG A 1 95 ? 11.862 -1.186 -20.314 1.00 94.19 95 ARG A N 1
ATOM 707 C CA . ARG A 1 95 ? 10.838 -1.753 -19.426 1.00 94.19 95 ARG A CA 1
ATOM 708 C C . ARG A 1 95 ? 9.782 -0.720 -19.063 1.00 94.19 95 ARG A C 1
ATOM 710 O O . ARG A 1 95 ? 8.612 -1.075 -19.081 1.00 94.19 95 ARG A O 1
ATOM 717 N N . HIS A 1 96 ? 10.156 0.540 -18.825 1.00 89.69 96 HIS A N 1
ATOM 718 C CA . HIS A 1 96 ? 9.194 1.620 -18.580 1.00 89.69 96 HIS A CA 1
ATOM 719 C C . HIS A 1 96 ? 8.207 1.758 -19.743 1.00 89.69 96 HIS A C 1
ATOM 721 O O . HIS A 1 96 ? 6.995 1.673 -19.554 1.00 89.69 96 HIS A O 1
ATOM 727 N N . SER A 1 97 ? 8.736 1.906 -20.961 1.00 88.69 97 SER A N 1
ATOM 728 C CA . SER A 1 97 ? 7.923 2.037 -22.171 1.00 88.69 97 SER A CA 1
ATOM 729 C C . SER A 1 97 ? 7.056 0.800 -22.416 1.00 88.69 97 SER A C 1
ATOM 731 O O . SER A 1 97 ? 5.903 0.917 -22.833 1.00 88.69 97 SER A O 1
ATOM 733 N N . TRP A 1 98 ? 7.582 -0.400 -22.157 1.00 93.88 98 TRP A N 1
ATOM 734 C CA . TRP A 1 98 ? 6.810 -1.632 -22.295 1.00 93.88 98 TRP A CA 1
ATOM 735 C C . TRP A 1 98 ? 5.674 -1.723 -21.269 1.00 93.88 98 TRP A C 1
ATOM 737 O O . TRP A 1 98 ? 4.544 -1.998 -21.670 1.00 93.88 98 TRP A O 1
ATOM 747 N N . LEU A 1 99 ? 5.951 -1.441 -19.989 1.00 93.69 99 LEU A N 1
ATOM 748 C CA . LEU A 1 99 ? 4.975 -1.480 -18.895 1.00 93.69 99 LEU A CA 1
ATOM 749 C C . LEU A 1 99 ? 3.845 -0.471 -19.111 1.00 93.69 99 LEU A C 1
ATOM 751 O O . LEU A 1 99 ? 2.687 -0.863 -19.035 1.00 93.69 99 LEU A O 1
ATOM 755 N N . VAL A 1 100 ? 4.148 0.782 -19.478 1.00 90.50 100 VAL A N 1
ATOM 756 C CA . VAL A 1 100 ? 3.116 1.799 -19.774 1.00 90.50 100 VAL A CA 1
ATOM 757 C C . VAL A 1 100 ? 2.138 1.325 -20.848 1.00 90.50 100 VAL A C 1
ATOM 759 O O . VAL A 1 100 ? 0.938 1.553 -20.732 1.00 90.50 100 VAL A O 1
ATOM 762 N N . ARG A 1 101 ? 2.617 0.592 -21.858 1.00 89.31 101 ARG A N 1
ATOM 763 C CA . ARG A 1 101 ? 1.739 0.001 -22.878 1.00 89.31 101 ARG A CA 1
ATOM 764 C C . ARG A 1 101 ? 0.901 -1.164 -22.360 1.00 89.31 101 ARG A C 1
ATOM 766 O O . ARG A 1 101 ? -0.160 -1.407 -22.914 1.00 89.31 101 ARG A O 1
ATOM 773 N N . GLN A 1 102 ? 1.361 -1.875 -21.330 1.00 90.94 102 GLN A N 1
ATOM 774 C CA . GLN A 1 102 ? 0.571 -2.936 -20.701 1.00 90.94 102 GLN A CA 1
ATOM 775 C C . GLN A 1 102 ? -0.502 -2.378 -19.758 1.00 90.94 102 GLN A C 1
ATOM 777 O O . GLN A 1 102 ? -1.472 -3.074 -19.484 1.00 90.94 102 GLN A O 1
ATOM 782 N N . ALA A 1 103 ? -0.347 -1.145 -19.257 1.00 85.06 103 ALA A N 1
ATOM 783 C CA . ALA A 1 103 ? -1.207 -0.580 -18.215 1.00 85.06 103 ALA A CA 1
ATOM 784 C C . ALA A 1 103 ? -2.701 -0.586 -18.587 1.00 85.06 103 ALA A C 1
ATOM 786 O O . ALA A 1 103 ? -3.539 -0.900 -17.744 1.00 85.06 103 ALA A O 1
ATOM 787 N N . ALA A 1 104 ? -3.027 -0.284 -19.849 1.00 78.19 104 ALA A N 1
ATOM 788 C CA . ALA A 1 104 ? -4.408 -0.238 -20.333 1.00 78.19 104 ALA A CA 1
ATOM 789 C C . ALA A 1 104 ? -5.102 -1.611 -20.279 1.00 78.19 104 ALA A C 1
ATOM 791 O O . ALA A 1 104 ? -6.264 -1.705 -19.883 1.00 78.19 104 ALA A O 1
ATOM 792 N N . ASP A 1 105 ? -4.380 -2.677 -20.627 1.00 84.75 105 ASP A N 1
ATOM 793 C CA . ASP A 1 105 ? -4.923 -4.037 -20.656 1.00 84.75 105 ASP A CA 1
ATOM 794 C C . ASP A 1 105 ? -4.759 -4.767 -19.321 1.00 84.75 105 ASP A C 1
ATOM 796 O O . ASP A 1 105 ? -5.488 -5.719 -19.049 1.00 84.75 105 ASP A O 1
ATOM 800 N N . LEU A 1 106 ? -3.845 -4.312 -18.458 1.00 86.25 106 LEU A N 1
ATOM 801 C CA . LEU A 1 106 ? -3.548 -4.937 -17.170 1.00 86.25 106 LEU A CA 1
ATOM 802 C C . LEU A 1 106 ? -4.809 -5.111 -16.319 1.00 86.25 106 LEU A C 1
ATOM 804 O O . LEU A 1 106 ? -5.086 -6.209 -15.839 1.00 86.25 106 LEU A O 1
ATOM 808 N N . LEU A 1 107 ? -5.604 -4.048 -16.172 1.00 80.38 107 LEU A N 1
ATOM 809 C CA . LEU A 1 107 ? -6.831 -4.109 -15.380 1.00 80.38 107 LEU A CA 1
ATOM 810 C C . LEU A 1 107 ? -7.909 -4.975 -16.048 1.00 80.38 107 LEU A C 1
ATOM 812 O O . LEU A 1 107 ? -8.597 -5.732 -15.365 1.00 80.38 107 LEU A O 1
ATOM 816 N N . ASN A 1 108 ? -8.028 -4.908 -17.378 1.00 84.62 108 ASN A N 1
ATOM 817 C CA . ASN A 1 108 ? -8.967 -5.742 -18.130 1.00 84.62 108 ASN A CA 1
ATOM 818 C C . ASN A 1 108 ? -8.646 -7.231 -17.954 1.00 84.62 108 ASN A C 1
ATOM 820 O O . ASN A 1 108 ? -9.551 -8.021 -17.695 1.00 84.62 108 ASN A O 1
ATOM 824 N N . ASN A 1 109 ? -7.366 -7.600 -18.010 1.00 85.19 109 ASN A N 1
ATOM 825 C CA . ASN A 1 109 ? -6.917 -8.973 -17.798 1.00 85.19 109 ASN A CA 1
ATOM 826 C C . ASN A 1 109 ? -7.146 -9.431 -16.349 1.00 85.19 109 ASN A C 1
ATOM 828 O O . ASN A 1 109 ? -7.683 -10.516 -16.133 1.00 85.19 109 ASN A O 1
ATOM 832 N N . LEU A 1 110 ? -6.839 -8.579 -15.358 1.00 80.69 110 LEU A N 1
ATOM 833 C CA . LEU A 1 110 ? -7.121 -8.861 -13.942 1.00 80.69 110 LEU A CA 1
ATOM 834 C C . LEU A 1 110 ? -8.613 -9.109 -13.673 1.00 80.69 110 LEU A C 1
ATOM 836 O O . LEU A 1 110 ? -8.938 -9.898 -12.784 1.00 80.69 110 LEU A O 1
ATOM 840 N N . HIS A 1 111 ? -9.502 -8.424 -14.401 1.00 80.25 111 HIS A N 1
ATOM 841 C CA . HIS A 1 111 ? -10.955 -8.590 -14.304 1.00 80.25 111 HIS A CA 1
ATOM 842 C C . HIS A 1 111 ? -11.489 -9.791 -15.089 1.00 80.25 111 HIS A C 1
ATOM 844 O O . HIS A 1 111 ? -12.509 -10.358 -14.698 1.00 80.25 111 HIS A O 1
ATOM 850 N N . ALA A 1 112 ? -10.845 -10.151 -16.199 1.00 84.38 112 ALA A N 1
ATOM 851 C CA . ALA A 1 112 ? -11.317 -11.202 -17.092 1.00 84.38 112 ALA A CA 1
ATOM 852 C C . ALA A 1 112 ? -11.124 -12.611 -16.514 1.00 84.38 112 ALA A C 1
ATOM 854 O O . ALA A 1 112 ? -11.893 -13.509 -16.856 1.00 84.38 112 ALA A O 1
ATOM 855 N N . ASP A 1 113 ? -10.127 -12.803 -15.645 1.00 80.94 113 ASP A N 1
ATOM 856 C CA . ASP A 1 113 ? -9.743 -14.126 -15.160 1.00 80.94 113 ASP A CA 1
ATOM 857 C C . ASP A 1 113 ? -9.396 -14.127 -13.645 1.00 80.94 113 ASP A C 1
ATOM 859 O O . ASP A 1 113 ? -8.506 -13.396 -13.182 1.00 80.94 113 ASP A O 1
ATOM 863 N N . PRO A 1 114 ? -10.099 -14.947 -12.831 1.00 77.69 114 PRO A N 1
ATOM 864 C CA . PRO A 1 114 ? -9.883 -15.050 -11.386 1.00 77.69 114 PRO A CA 1
ATOM 865 C C . PRO A 1 114 ? -8.539 -15.679 -10.983 1.00 77.69 114 PRO A C 1
ATOM 867 O O . PRO A 1 114 ? -8.115 -15.495 -9.839 1.00 77.69 114 PRO A O 1
ATOM 870 N N . GLU A 1 115 ? -7.822 -16.338 -11.891 1.00 82.69 115 GLU A N 1
ATOM 871 C CA . GLU A 1 115 ? -6.479 -16.888 -11.648 1.00 82.69 115 GLU A CA 1
ATOM 872 C C . GLU A 1 115 ? -5.371 -16.031 -12.273 1.00 82.69 115 GLU A C 1
ATOM 874 O O . GLU A 1 115 ? -4.194 -16.221 -11.970 1.00 82.69 115 GLU A O 1
ATOM 879 N N . TRP A 1 116 ? -5.729 -15.040 -13.091 1.00 89.31 116 TRP A N 1
ATOM 880 C CA . TRP A 1 116 ? -4.750 -14.258 -13.832 1.00 89.31 116 TRP A CA 1
ATOM 881 C C . TRP A 1 116 ? -3.924 -13.319 -12.951 1.00 89.31 116 TRP A C 1
ATOM 883 O O . TRP A 1 116 ? -4.440 -12.487 -12.201 1.00 89.31 116 TRP A O 1
ATOM 893 N N . PHE A 1 117 ? -2.612 -13.417 -13.105 1.00 93.44 117 PHE A N 1
ATOM 894 C CA . PHE A 1 117 ? -1.618 -12.443 -12.676 1.00 93.44 117 PHE A CA 1
ATOM 895 C C . PHE A 1 117 ? -0.468 -12.476 -13.685 1.00 93.44 117 PHE A C 1
ATOM 897 O O . PHE A 1 117 ? -0.259 -13.4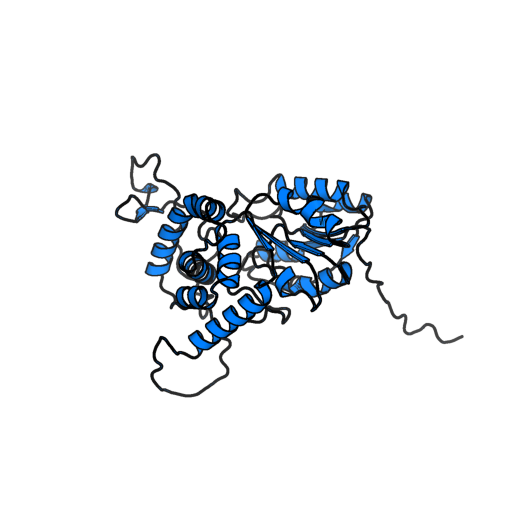80 -14.367 1.00 93.44 117 PHE A O 1
ATOM 904 N N . ASP A 1 118 ? 0.322 -11.406 -13.749 1.00 96.12 118 ASP A N 1
ATOM 905 C CA . ASP A 1 118 ? 1.536 -11.385 -14.564 1.00 96.12 118 ASP A CA 1
ATOM 906 C C . ASP A 1 118 ? 2.765 -11.128 -13.680 1.00 96.12 118 ASP A C 1
ATOM 908 O O . ASP A 1 118 ? 3.034 -10.000 -13.243 1.00 96.12 118 ASP A O 1
ATOM 912 N N . ALA A 1 119 ? 3.524 -12.197 -13.411 1.00 97.38 119 ALA A N 1
ATOM 913 C CA . ALA A 1 119 ? 4.737 -12.145 -12.596 1.00 97.38 119 ALA A CA 1
ATOM 914 C C . AL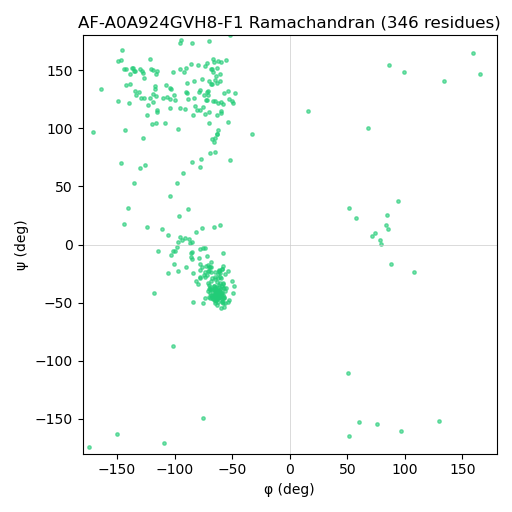A A 1 119 ? 5.854 -11.298 -13.228 1.00 97.38 119 ALA A C 1
ATOM 916 O O . ALA A 1 119 ? 6.672 -10.717 -12.510 1.00 97.38 119 ALA A O 1
ATOM 917 N N . LYS A 1 120 ? 5.884 -11.190 -14.561 1.00 97.38 120 LYS A N 1
ATOM 918 C CA . LYS A 1 120 ? 6.868 -10.381 -15.283 1.00 97.38 120 LYS A CA 1
ATOM 919 C C . LYS A 1 120 ? 6.560 -8.901 -15.139 1.00 97.38 120 LYS A C 1
ATOM 921 O O . LYS A 1 120 ? 7.469 -8.135 -14.824 1.00 97.38 120 LYS A O 1
ATOM 926 N N . ILE A 1 121 ? 5.296 -8.510 -15.313 1.00 97.00 121 ILE A N 1
ATOM 927 C CA . ILE A 1 121 ? 4.833 -7.147 -15.034 1.00 97.00 121 ILE A CA 1
ATOM 928 C C . ILE A 1 121 ? 5.153 -6.792 -13.581 1.00 97.00 121 ILE A C 1
ATOM 930 O O . ILE A 1 121 ? 5.794 -5.770 -13.346 1.00 97.00 121 ILE A O 1
ATOM 934 N N . ALA A 1 122 ? 4.792 -7.656 -12.624 1.00 97.44 122 ALA A N 1
ATOM 935 C CA . ALA A 1 122 ? 5.055 -7.431 -11.203 1.00 97.44 122 ALA A CA 1
ATOM 936 C C . ALA A 1 122 ? 6.553 -7.241 -10.906 1.00 97.44 122 ALA A C 1
ATOM 938 O O . ALA A 1 122 ? 6.941 -6.258 -10.271 1.00 97.44 122 ALA A O 1
ATOM 939 N N . GLY A 1 123 ? 7.407 -8.146 -11.393 1.00 97.44 123 GLY A N 1
ATOM 940 C CA . GLY A 1 123 ? 8.837 -8.094 -11.101 1.00 97.44 123 GLY A CA 1
ATOM 941 C C . GLY A 1 123 ? 9.563 -6.946 -11.802 1.00 97.44 123 GLY A C 1
ATOM 942 O O . GLY A 1 123 ? 10.386 -6.269 -11.186 1.00 97.44 123 GLY A O 1
ATOM 943 N N . TRP A 1 124 ? 9.229 -6.651 -13.063 1.00 97.00 124 TRP A N 1
ATOM 944 C CA . TRP A 1 124 ? 9.802 -5.504 -13.778 1.00 97.00 124 TRP A CA 1
ATOM 945 C C . TRP A 1 124 ? 9.338 -4.170 -13.205 1.00 97.00 124 TRP A C 1
ATOM 947 O O . TRP A 1 124 ? 10.146 -3.242 -13.124 1.00 97.00 124 TRP A O 1
ATOM 957 N N . TRP A 1 125 ? 8.073 -4.074 -12.790 1.00 96.31 125 TRP A N 1
ATOM 958 C CA . TRP A 1 125 ? 7.556 -2.887 -12.120 1.00 96.31 125 TRP A CA 1
ATOM 959 C C . TRP A 1 125 ? 8.254 -2.668 -10.775 1.00 96.31 125 TRP A C 1
ATOM 961 O O . TRP A 1 125 ? 8.769 -1.574 -10.548 1.00 96.31 125 TRP A O 1
ATOM 971 N N . CYS A 1 126 ? 8.378 -3.713 -9.944 1.00 95.75 126 CYS A N 1
ATOM 972 C CA . CYS A 1 126 ? 9.099 -3.656 -8.669 1.00 95.75 126 CYS A CA 1
ATOM 973 C C . CYS A 1 126 ? 10.567 -3.259 -8.862 1.00 95.75 126 CYS A C 1
ATOM 975 O O . CYS A 1 126 ? 11.059 -2.355 -8.189 1.00 95.75 126 CYS A O 1
ATOM 977 N N . TRP A 1 127 ? 11.273 -3.910 -9.792 1.00 94.81 127 TRP A N 1
ATOM 978 C CA . TRP A 1 127 ? 12.657 -3.565 -10.108 1.00 94.81 127 TRP A CA 1
ATOM 979 C C . TRP A 1 127 ? 12.766 -2.111 -10.570 1.00 94.81 127 TRP A C 1
ATOM 981 O O . TRP A 1 127 ? 13.627 -1.380 -10.087 1.00 94.81 127 TRP A O 1
ATOM 991 N N . GLY A 1 128 ? 11.898 -1.669 -11.476 1.00 91.69 128 GLY A N 1
ATOM 992 C CA . GLY A 1 128 ? 11.933 -0.311 -12.002 1.00 91.69 128 GLY A CA 1
ATOM 993 C C . GLY A 1 128 ? 11.651 0.748 -10.940 1.00 91.69 128 GLY A C 1
ATOM 994 O O . GLY A 1 128 ? 12.398 1.719 -10.864 1.00 91.69 128 GLY A O 1
ATOM 995 N N . ALA A 1 129 ? 10.686 0.507 -10.047 1.00 89.94 129 ALA A N 1
ATOM 996 C CA . ALA A 1 129 ? 10.390 1.381 -8.911 1.00 89.94 129 ALA A CA 1
ATOM 997 C C . ALA A 1 129 ? 11.613 1.581 -7.997 1.00 89.94 129 ALA A C 1
ATOM 999 O O . ALA A 1 129 ? 11.869 2.689 -7.539 1.00 89.94 129 ALA A O 1
ATOM 1000 N N . CYS A 1 130 ? 12.429 0.541 -7.795 1.00 87.88 130 CYS A N 1
ATOM 1001 C CA . CYS A 1 130 ? 13.690 0.643 -7.050 1.00 87.88 130 CYS A CA 1
ATOM 1002 C C . CYS A 1 130 ? 14.789 1.424 -7.792 1.00 87.88 130 CYS A C 1
ATOM 1004 O O . CYS A 1 130 ? 15.742 1.899 -7.182 1.00 87.88 130 CYS A O 1
ATOM 1006 N N . ASN A 1 131 ? 14.720 1.518 -9.119 1.00 84.69 131 ASN A N 1
ATOM 1007 C CA . ASN A 1 131 ? 15.755 2.157 -9.934 1.00 84.69 131 ASN A CA 1
ATOM 1008 C C . ASN A 1 131 ? 15.394 3.581 -10.370 1.00 84.69 131 ASN A C 1
ATOM 1010 O O . ASN A 1 131 ? 16.283 4.325 -10.790 1.00 84.69 131 ASN A O 1
ATOM 1014 N N . TRP A 1 132 ? 14.119 3.951 -10.282 1.00 82.81 132 TRP A N 1
ATOM 1015 C CA . TRP A 1 132 ? 13.601 5.234 -10.726 1.00 82.81 132 TRP A CA 1
ATOM 1016 C C . TRP A 1 132 ? 13.948 6.366 -9.754 1.00 82.81 132 TRP A C 1
ATOM 1018 O O . TRP A 1 132 ? 13.947 6.188 -8.538 1.00 82.81 132 TRP A O 1
ATOM 1028 N N . ILE A 1 133 ? 14.245 7.549 -10.293 1.00 73.38 133 ILE A N 1
ATOM 1029 C CA . ILE A 1 133 ? 14.459 8.759 -9.495 1.00 73.38 133 ILE A CA 1
ATOM 1030 C C . ILE A 1 133 ? 13.191 9.608 -9.552 1.00 73.38 133 ILE A C 1
ATOM 1032 O O . ILE A 1 133 ? 12.731 9.954 -10.635 1.00 73.38 133 ILE A O 1
ATOM 1036 N N . GLY A 1 134 ? 12.681 10.017 -8.391 1.00 69.69 134 GLY A N 1
ATOM 1037 C CA . GLY A 1 134 ? 11.512 10.893 -8.309 1.00 69.69 134 GLY A CA 1
ATOM 1038 C C . GLY A 1 134 ? 10.198 10.164 -8.597 1.00 69.69 134 GLY A C 1
ATOM 1039 O O . GLY A 1 134 ? 10.077 8.964 -8.357 1.00 69.69 134 GLY A O 1
ATOM 1040 N N . SER A 1 135 ? 9.196 10.905 -9.063 1.00 71.56 135 SER A N 1
ATOM 1041 C CA . SER A 1 135 ? 7.850 10.407 -9.368 1.00 71.56 135 SER A CA 1
ATOM 1042 C C . SER A 1 135 ? 7.687 10.031 -10.850 1.00 71.56 135 SER A C 1
ATOM 1044 O O . SER A 1 135 ? 8.598 10.198 -11.667 1.00 71.56 135 SER A O 1
ATOM 1046 N N . GLY A 1 136 ? 6.522 9.484 -11.211 1.00 77.00 136 GLY A N 1
ATOM 1047 C CA . GLY A 1 136 ? 6.152 9.239 -12.609 1.00 77.00 136 GLY A CA 1
ATOM 1048 C C . GLY A 1 136 ? 6.644 7.918 -13.211 1.00 77.00 136 GLY A C 1
ATOM 1049 O O . GLY A 1 136 ? 6.584 7.750 -14.428 1.00 77.00 136 GLY A O 1
ATOM 1050 N N . TRP A 1 137 ? 7.127 6.971 -12.399 1.00 86.62 137 TRP A N 1
ATOM 1051 C CA . TRP A 1 137 ? 7.375 5.606 -12.872 1.00 86.62 137 TRP A CA 1
ATOM 1052 C C . TRP A 1 137 ? 6.058 4.962 -13.317 1.00 86.62 137 TRP A C 1
ATOM 1054 O O . TRP A 1 137 ? 5.128 4.847 -12.525 1.00 86.62 137 TRP A O 1
ATOM 1064 N N . CYS A 1 138 ? 5.989 4.539 -14.577 1.00 87.94 138 CYS A N 1
ATOM 1065 C CA . CYS A 1 138 ? 4.801 3.964 -15.211 1.00 87.94 138 CYS A CA 1
ATOM 1066 C C . CYS A 1 138 ? 3.548 4.862 -15.197 1.00 87.94 138 CYS A C 1
ATOM 1068 O O . CYS A 1 138 ? 2.446 4.347 -15.357 1.00 87.94 138 CYS A O 1
ATOM 1070 N N . SER A 1 139 ? 3.685 6.190 -15.072 1.00 82.38 139 SER A N 1
ATOM 1071 C CA . SER A 1 139 ? 2.523 7.099 -15.094 1.00 82.38 139 SER A CA 1
ATOM 1072 C C . SER A 1 139 ? 1.870 7.234 -16.472 1.00 82.38 139 SER A C 1
ATOM 1074 O O . SER A 1 139 ? 0.753 7.730 -16.575 1.00 82.38 139 SER A O 1
ATOM 1076 N N . GLY A 1 140 ? 2.571 6.854 -17.544 1.00 82.19 140 GLY A N 1
ATOM 1077 C CA . GLY A 1 140 ? 2.115 7.114 -18.911 1.00 82.19 140 GLY A CA 1
ATOM 1078 C C . GLY A 1 140 ? 2.204 8.589 -19.319 1.00 82.19 140 GLY A C 1
ATOM 1079 O O . GLY A 1 140 ? 1.738 8.959 -20.398 1.00 82.19 140 GLY A O 1
ATOM 1080 N N . LEU A 1 141 ? 2.816 9.429 -18.478 1.00 76.62 141 LEU A N 1
ATOM 1081 C CA . LEU A 1 141 ? 3.047 10.840 -18.743 1.00 76.62 141 LEU A CA 1
ATOM 1082 C C . LEU A 1 141 ? 4.516 11.056 -19.111 1.00 76.62 141 LEU A C 1
ATOM 1084 O O . LEU A 1 141 ? 5.434 10.702 -18.367 1.00 76.62 141 LEU A O 1
ATOM 1088 N N . GLY A 1 142 ? 4.749 11.670 -20.265 1.00 75.88 142 GLY A N 1
ATOM 1089 C CA . GLY A 1 142 ? 6.084 12.071 -20.684 1.00 75.88 142 GLY A CA 1
ATOM 1090 C C . GLY A 1 142 ? 6.193 12.278 -22.190 1.00 75.88 142 GLY A C 1
ATOM 1091 O O . GLY A 1 142 ? 5.317 11.859 -22.944 1.00 75.88 142 GLY A O 1
ATOM 1092 N N . PRO A 1 143 ? 7.262 12.939 -22.652 1.00 79.12 143 PRO A N 1
ATOM 1093 C CA . PRO A 1 143 ? 7.410 13.289 -24.059 1.00 79.12 143 PRO A CA 1
ATOM 1094 C C . PRO A 1 143 ? 7.880 12.119 -24.938 1.00 79.12 143 PRO A C 1
ATOM 1096 O O . PRO A 1 143 ? 7.863 12.244 -26.159 1.00 79.12 143 PRO A O 1
ATOM 1099 N N . TRP A 1 144 ? 8.328 11.000 -24.360 1.00 79.00 144 TRP A N 1
ATOM 1100 C CA . TRP A 1 144 ? 8.819 9.858 -25.132 1.00 79.00 144 TRP A CA 1
ATOM 1101 C C . TRP A 1 144 ? 7.715 8.826 -25.328 1.00 79.00 144 TRP A C 1
ATOM 1103 O O . TRP A 1 144 ? 7.244 8.241 -24.360 1.00 79.00 144 TRP A O 1
ATOM 1113 N N . VAL A 1 145 ? 7.324 8.562 -26.569 1.00 81.94 145 VAL A N 1
ATOM 1114 C CA . VAL A 1 145 ? 6.238 7.631 -26.911 1.00 81.94 145 VAL A CA 1
ATOM 1115 C C . VAL A 1 145 ? 6.770 6.490 -27.769 1.00 81.94 145 VAL A C 1
ATOM 1117 O O . VAL A 1 145 ? 7.735 6.656 -28.513 1.00 81.94 145 VAL A O 1
ATOM 1120 N N . HIS A 1 146 ? 6.160 5.312 -27.671 1.00 82.12 146 HIS A N 1
ATOM 1121 C CA . HIS A 1 146 ? 6.501 4.185 -28.539 1.00 82.12 146 HIS A CA 1
ATOM 1122 C C . HIS A 1 146 ? 5.604 4.206 -29.782 1.00 82.12 146 HIS A C 1
ATOM 1124 O O . HIS A 1 146 ? 4.394 4.032 -29.660 1.00 82.12 146 HIS A O 1
ATOM 1130 N N . ASN A 1 147 ? 6.176 4.373 -30.976 1.00 79.56 147 ASN A N 1
ATOM 1131 C CA . ASN A 1 147 ? 5.408 4.531 -32.224 1.00 79.56 147 ASN A CA 1
ATOM 1132 C C . ASN A 1 147 ? 5.035 3.206 -32.924 1.00 79.56 147 ASN A C 1
ATOM 1134 O O . ASN A 1 147 ? 4.508 3.220 -34.031 1.00 79.56 147 ASN A O 1
ATOM 1138 N N . GLY A 1 148 ? 5.339 2.068 -32.298 1.00 78.69 148 GLY A N 1
ATOM 1139 C CA . GLY A 1 148 ? 5.125 0.724 -32.851 1.00 78.69 148 GLY A CA 1
ATOM 1140 C C . GLY A 1 148 ? 6.424 0.031 -33.261 1.00 78.69 148 GLY A C 1
ATOM 1141 O O . GLY A 1 148 ? 6.496 -1.191 -33.189 1.00 78.69 148 GLY A O 1
ATOM 1142 N N . GLU A 1 149 ? 7.474 0.800 -33.551 1.00 81.69 149 GLU A N 1
ATOM 1143 C CA . GLU A 1 149 ? 8.801 0.280 -33.908 1.00 81.69 149 GLU A CA 1
ATOM 1144 C C . GLU A 1 149 ? 9.876 0.698 -32.899 1.00 81.69 149 GLU A C 1
ATOM 1146 O O . GLU A 1 149 ? 10.727 -0.106 -32.521 1.00 81.69 149 GLU A O 1
ATOM 1151 N N . THR A 1 150 ? 9.845 1.957 -32.449 1.00 82.31 150 THR A N 1
ATOM 1152 C CA . THR A 1 150 ? 10.867 2.549 -31.574 1.00 82.31 150 THR A CA 1
ATOM 1153 C C . THR A 1 150 ? 10.266 3.554 -30.590 1.00 82.31 150 THR A C 1
ATOM 1155 O O . THR A 1 150 ? 9.112 3.972 -30.716 1.00 82.31 150 THR A O 1
ATOM 1158 N N . VAL A 1 151 ? 11.058 3.949 -29.588 1.00 82.06 151 VAL A N 1
ATOM 1159 C CA . VAL A 1 151 ? 10.728 5.051 -28.672 1.00 82.06 151 VAL A CA 1
ATOM 1160 C C . VAL A 1 151 ? 11.229 6.369 -29.270 1.00 82.06 151 VAL A C 1
ATOM 1162 O O . VAL A 1 151 ? 12.416 6.493 -29.569 1.00 82.06 151 VAL A O 1
ATOM 1165 N N . VAL A 1 152 ? 10.339 7.352 -29.420 1.00 80.31 152 VAL A N 1
ATOM 1166 C CA . VAL A 1 152 ? 10.605 8.652 -30.062 1.00 80.31 152 VAL A CA 1
ATOM 1167 C C . VAL A 1 152 ? 10.178 9.821 -29.170 1.00 80.31 152 VAL A C 1
ATOM 1169 O O . VAL A 1 152 ? 9.227 9.697 -28.404 1.00 80.31 152 VAL A O 1
ATOM 1172 N N . ASP A 1 153 ? 10.868 10.963 -29.263 1.00 81.88 153 ASP A N 1
ATOM 1173 C CA . ASP A 1 153 ? 10.480 12.202 -28.569 1.00 81.88 153 ASP A CA 1
ATOM 1174 C C . ASP A 1 153 ? 9.430 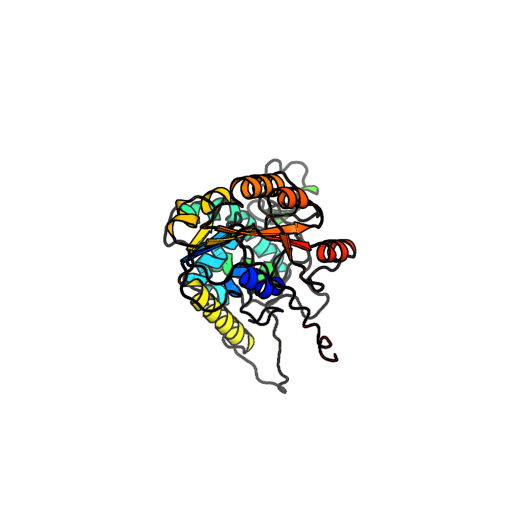12.953 -29.396 1.00 81.88 153 ASP A C 1
ATOM 1176 O O . ASP A 1 153 ? 9.728 13.485 -30.469 1.00 81.88 153 ASP A O 1
ATOM 1180 N N . ILE A 1 154 ? 8.199 13.019 -28.890 1.00 75.38 154 ILE A N 1
ATOM 1181 C CA . ILE A 1 154 ? 7.069 13.644 -29.585 1.00 75.38 154 ILE A CA 1
ATOM 1182 C C . ILE A 1 154 ? 7.283 15.143 -29.827 1.00 75.38 154 ILE A C 1
ATOM 1184 O O . ILE A 1 154 ? 6.774 15.689 -30.800 1.00 75.38 154 ILE A O 1
ATOM 1188 N N . ARG A 1 155 ? 8.099 15.818 -29.004 1.00 76.62 155 ARG A N 1
ATOM 1189 C CA . ARG A 1 155 ? 8.395 17.255 -29.165 1.00 76.62 155 ARG A CA 1
ATOM 1190 C C . ARG A 1 155 ? 9.231 17.542 -30.410 1.00 76.62 155 ARG A C 1
ATOM 1192 O O . ARG A 1 155 ? 9.291 18.682 -30.857 1.00 76.62 155 ARG A O 1
ATOM 1199 N N . GLN A 1 156 ? 9.899 16.521 -30.942 1.00 72.25 156 GLN A N 1
ATOM 1200 C CA . GLN A 1 156 ? 10.751 16.620 -32.124 1.00 72.25 156 GLN A CA 1
ATOM 1201 C C . GLN A 1 156 ? 10.015 16.202 -33.406 1.00 72.25 156 GLN A C 1
ATOM 1203 O O . GLN A 1 156 ? 10.617 16.206 -34.479 1.00 72.25 156 GLN A O 1
ATOM 1208 N N . LEU A 1 157 ? 8.724 15.849 -33.321 1.00 64.19 157 LEU A N 1
ATOM 1209 C CA . LEU A 1 157 ? 7.937 15.347 -34.446 1.00 64.19 157 LEU A CA 1
ATOM 1210 C C . LEU A 1 157 ? 6.687 16.221 -34.672 1.00 64.19 157 LEU A C 1
ATOM 1212 O O . LEU A 1 157 ? 5.843 16.315 -33.787 1.00 64.19 157 LEU A O 1
ATOM 1216 N N . PRO A 1 158 ? 6.519 16.846 -35.857 1.00 56.34 158 PRO A N 1
ATOM 1217 C CA . PRO A 1 158 ? 5.461 17.835 -36.077 1.00 56.34 158 PRO A CA 1
ATOM 1218 C C . PRO A 1 158 ? 4.025 17.274 -36.160 1.00 56.34 158 PRO A C 1
ATOM 1220 O O . PRO A 1 158 ? 3.090 18.071 -36.161 1.00 56.34 158 PRO A O 1
ATOM 1223 N N . HIS A 1 159 ? 3.808 15.948 -36.229 1.00 55.81 159 HIS A N 1
ATOM 1224 C CA . HIS A 1 159 ? 2.496 15.380 -36.608 1.00 55.81 159 HIS A CA 1
ATOM 1225 C C . HIS A 1 159 ? 2.054 14.084 -35.899 1.00 55.81 159 HIS A C 1
ATOM 1227 O O . HIS A 1 159 ? 1.134 13.427 -36.379 1.00 55.81 159 HIS A O 1
ATOM 1233 N N . LEU A 1 160 ? 2.642 13.696 -34.764 1.00 53.88 160 LEU A N 1
ATOM 1234 C CA . LEU A 1 160 ? 2.109 12.568 -33.979 1.00 53.88 160 LEU A CA 1
ATOM 1235 C C . LEU A 1 160 ? 0.997 13.055 -33.041 1.00 53.88 160 LEU A C 1
ATOM 1237 O O . LEU A 1 160 ? 1.181 13.147 -31.833 1.00 53.88 160 LEU A O 1
ATOM 1241 N N . GLY A 1 161 ? -0.156 13.400 -33.611 1.00 46.91 161 GLY A N 1
ATOM 1242 C CA . GLY A 1 161 ? -1.402 13.430 -32.847 1.00 46.91 161 GLY A CA 1
ATOM 1243 C C . GLY A 1 161 ? -1.813 11.992 -32.527 1.00 46.91 161 GLY A C 1
ATOM 1244 O O . GLY A 1 161 ? -1.777 11.146 -33.415 1.00 46.91 161 GLY A O 1
ATOM 1245 N N . ASP A 1 162 ? -2.162 11.732 -31.269 1.00 52.38 162 ASP A N 1
ATOM 1246 C CA . ASP A 1 162 ? -2.779 10.493 -30.756 1.00 52.38 162 ASP A CA 1
ATOM 1247 C C . ASP A 1 162 ? -1.840 9.316 -30.402 1.00 52.38 162 ASP A C 1
ATOM 1249 O O . ASP A 1 162 ? -2.292 8.189 -30.194 1.00 52.38 162 ASP A O 1
ATOM 1253 N N . ALA A 1 163 ? -0.532 9.551 -30.250 1.00 49.66 163 ALA A N 1
ATOM 1254 C CA . ALA A 1 163 ? 0.439 8.504 -29.910 1.00 49.66 163 ALA A CA 1
ATOM 1255 C C . ALA A 1 163 ? 0.451 8.099 -28.413 1.00 49.66 163 ALA A C 1
ATOM 1257 O O . ALA A 1 163 ? 1.454 8.301 -27.741 1.00 49.66 163 ALA A O 1
ATOM 1258 N N . GLY A 1 164 ? -0.625 7.481 -27.909 1.00 58.31 164 GLY A N 1
ATOM 1259 C CA . GLY A 1 164 ? -0.651 6.704 -26.652 1.00 58.31 164 GLY A CA 1
ATOM 1260 C C . GLY A 1 164 ? -0.091 7.377 -25.380 1.00 58.31 164 GLY A C 1
ATOM 1261 O O . GLY A 1 164 ? 0.080 8.589 -25.305 1.00 58.31 164 GLY A O 1
ATOM 1262 N N . GLY A 1 165 ? 0.166 6.575 -24.339 1.00 59.25 165 GLY A N 1
ATOM 1263 C CA . GLY A 1 165 ? 0.835 7.027 -23.111 1.00 59.25 165 GLY A CA 1
ATOM 1264 C C . GLY A 1 165 ? 2.351 7.142 -23.303 1.00 59.25 165 GLY A C 1
ATOM 1265 O O . GLY A 1 165 ? 2.984 6.232 -23.846 1.00 59.25 165 GLY A O 1
ATOM 1266 N N . GLY A 1 166 ? 2.936 8.253 -22.857 1.00 64.38 166 GLY A N 1
ATOM 1267 C CA . GLY A 1 166 ? 4.370 8.522 -22.937 1.00 64.38 166 GLY A CA 1
ATOM 1268 C C . GLY A 1 166 ? 5.143 8.150 -21.670 1.00 64.38 166 GLY A C 1
ATOM 1269 O O . GLY A 1 166 ? 4.580 7.788 -20.644 1.00 64.38 166 GLY A O 1
ATOM 1270 N N . VAL A 1 167 ? 6.468 8.238 -21.730 1.00 71.50 167 VAL A N 1
ATOM 1271 C CA . VAL A 1 167 ? 7.372 8.027 -20.596 1.00 71.50 167 VAL A CA 1
ATOM 1272 C C . VAL A 1 167 ? 8.367 9.169 -20.487 1.00 71.50 167 VAL A C 1
ATOM 1274 O O . VAL A 1 167 ? 8.757 9.797 -21.475 1.00 71.50 167 VAL A O 1
ATOM 1277 N N . ASN A 1 168 ? 8.818 9.439 -19.268 1.00 71.12 168 ASN A N 1
ATOM 1278 C CA . ASN A 1 168 ? 10.004 10.255 -19.058 1.00 71.12 168 ASN A CA 1
ATOM 1279 C C . ASN A 1 168 ? 11.266 9.412 -19.275 1.00 71.12 168 ASN A C 1
ATOM 1281 O O . ASN A 1 168 ? 11.261 8.193 -19.103 1.00 71.12 168 ASN A O 1
ATOM 1285 N N . ARG A 1 169 ? 12.369 10.068 -19.644 1.00 68.44 169 ARG A N 1
ATOM 1286 C CA . ARG A 1 169 ? 13.696 9.448 -19.672 1.00 68.44 169 ARG A CA 1
ATOM 1287 C C . ARG A 1 169 ? 14.513 10.023 -18.524 1.00 68.44 169 ARG A C 1
ATOM 1289 O O . ARG A 1 169 ? 14.957 11.165 -18.604 1.00 68.44 169 ARG A O 1
ATOM 1296 N N . LEU A 1 170 ? 14.682 9.233 -17.468 1.00 67.69 170 LEU A N 1
ATOM 1297 C CA . LEU A 1 170 ? 15.494 9.576 -16.304 1.00 67.69 170 LEU A CA 1
ATOM 1298 C C . LEU A 1 170 ? 16.665 8.604 -16.184 1.00 67.69 170 LEU A C 1
ATOM 1300 O O . LEU A 1 170 ? 16.547 7.428 -16.531 1.00 67.69 170 LEU A O 1
ATOM 1304 N N . LEU A 1 171 ? 17.797 9.107 -15.690 1.00 67.06 171 LEU A N 1
ATOM 1305 C CA . LEU A 1 171 ? 18.901 8.244 -15.286 1.00 67.06 171 LEU A CA 1
ATOM 1306 C C . LEU A 1 171 ? 18.446 7.372 -14.104 1.00 67.06 171 LEU A C 1
ATOM 1308 O O . LEU A 1 171 ? 17.701 7.866 -13.251 1.00 67.06 171 LEU A O 1
ATOM 1312 N N . PRO A 1 172 ? 18.906 6.109 -14.007 1.00 63.94 172 PRO A N 1
ATOM 1313 C CA . PRO A 1 172 ? 18.729 5.324 -12.795 1.00 63.94 172 PRO A CA 1
ATOM 1314 C C . PRO A 1 172 ? 19.305 6.060 -11.581 1.00 63.94 172 PRO A C 1
ATOM 1316 O O . PRO A 1 172 ? 20.188 6.907 -11.720 1.00 63.94 172 PRO A O 1
ATOM 1319 N N . HIS A 1 173 ? 18.862 5.718 -10.373 1.00 59.47 173 HIS A N 1
ATOM 1320 C CA . HIS A 1 173 ? 19.428 6.294 -9.152 1.00 59.47 173 HIS A CA 1
ATOM 1321 C C . HIS A 1 173 ? 20.916 5.919 -8.977 1.00 59.47 173 HIS A C 1
ATOM 1323 O O . HIS A 1 173 ? 21.231 4.872 -8.420 1.00 59.47 173 HIS A O 1
ATOM 1329 N N . LEU A 1 174 ? 21.839 6.789 -9.414 1.00 59.16 174 LEU A N 1
ATOM 1330 C CA . LEU A 1 174 ? 23.299 6.561 -9.392 1.00 59.16 174 LEU A CA 1
ATOM 1331 C C . LEU A 1 174 ? 24.046 7.277 -8.243 1.00 59.16 174 LEU A C 1
ATOM 1333 O O . LEU A 1 174 ? 25.245 7.082 -8.078 1.00 59.16 174 LEU A O 1
ATOM 1337 N N . GLY A 1 175 ? 23.369 8.117 -7.447 1.00 46.53 175 GLY A N 1
ATOM 1338 C CA . GLY A 1 175 ? 24.002 8.996 -6.439 1.00 46.53 175 GLY A CA 1
ATOM 1339 C C . GLY A 1 175 ? 24.491 8.319 -5.145 1.00 46.53 175 GLY A C 1
ATOM 1340 O O . GLY A 1 175 ? 25.050 8.972 -4.270 1.00 46.53 175 GLY A O 1
ATOM 1341 N N . ASN A 1 176 ? 24.266 7.017 -4.998 1.00 50.84 176 ASN A N 1
ATOM 1342 C CA . ASN A 1 176 ? 24.786 6.144 -3.941 1.00 50.84 176 ASN A CA 1
ATOM 1343 C C . ASN A 1 176 ? 24.928 4.730 -4.542 1.00 50.84 176 ASN A C 1
ATOM 1345 O O . ASN A 1 176 ? 24.907 4.602 -5.762 1.00 50.84 176 ASN A O 1
ATOM 1349 N N . ALA A 1 177 ? 25.052 3.658 -3.750 1.00 45.59 177 ALA A N 1
ATOM 1350 C CA . ALA A 1 177 ? 25.148 2.275 -4.257 1.00 45.59 177 ALA A CA 1
ATOM 1351 C C . ALA A 1 177 ? 23.920 1.772 -5.077 1.00 45.59 177 ALA A C 1
ATOM 1353 O O . ALA A 1 177 ? 23.755 0.568 -5.266 1.00 45.59 177 ALA A O 1
ATOM 1354 N N . GLY A 1 178 ? 23.055 2.666 -5.563 1.00 44.25 178 GLY A N 1
ATOM 1355 C CA . GLY A 1 178 ? 21.758 2.397 -6.166 1.00 44.25 178 GLY A CA 1
ATOM 1356 C C . GLY A 1 178 ? 20.652 2.288 -5.117 1.00 44.25 178 GLY A C 1
ATOM 1357 O O . GLY A 1 178 ? 20.902 1.904 -3.973 1.00 44.25 178 GLY A O 1
ATOM 1358 N N . GLN A 1 179 ? 19.408 2.563 -5.515 1.00 44.16 179 GLN A N 1
ATOM 1359 C CA . GLN A 1 179 ? 18.207 2.196 -4.746 1.00 44.16 179 GLN A CA 1
ATOM 1360 C C . GLN A 1 179 ? 17.581 0.864 -5.199 1.00 44.16 179 GLN A C 1
ATOM 1362 O O . GLN A 1 179 ? 16.529 0.494 -4.687 1.00 44.16 179 GLN A O 1
ATOM 1367 N N . GLY A 1 180 ? 18.237 0.125 -6.112 1.00 51.84 180 GLY A N 1
ATOM 1368 C CA . GLY A 1 180 ? 17.840 -1.223 -6.544 1.00 51.84 180 GLY A CA 1
ATOM 1369 C C . GLY A 1 180 ? 17.628 -2.187 -5.368 1.00 51.84 180 GLY A C 1
ATOM 1370 O O . GLY A 1 180 ? 17.837 -1.814 -4.217 1.00 51.84 180 GLY A O 1
ATOM 1371 N N . VAL A 1 181 ? 17.263 -3.452 -5.616 1.00 50.50 181 VAL A N 1
ATOM 1372 C CA . VAL A 1 181 ? 17.144 -4.459 -4.537 1.00 50.50 181 VAL A CA 1
ATOM 1373 C C . VAL A 1 181 ? 18.524 -4.734 -3.909 1.00 50.50 181 VAL A C 1
ATOM 1375 O O . VAL A 1 181 ? 19.227 -5.679 -4.259 1.00 50.50 181 VAL A O 1
ATOM 1378 N N . ASN A 1 182 ? 18.953 -3.835 -3.024 1.00 46.62 182 ASN A N 1
ATOM 1379 C CA . ASN A 1 182 ? 20.333 -3.659 -2.604 1.00 46.62 182 ASN A CA 1
ATOM 1380 C C . ASN A 1 182 ? 20.549 -4.172 -1.181 1.00 46.62 182 ASN A C 1
ATOM 1382 O O . ASN A 1 182 ? 19.752 -3.974 -0.259 1.00 46.62 182 ASN A O 1
ATOM 1386 N N . ARG A 1 183 ? 21.678 -4.866 -1.027 1.00 44.06 183 ARG A N 1
ATOM 1387 C CA . ARG A 1 183 ? 22.066 -5.657 0.141 1.00 44.06 183 ARG A CA 1
ATOM 1388 C C . ARG A 1 183 ? 22.702 -4.781 1.236 1.00 44.06 183 ARG A C 1
ATOM 1390 O O . ARG A 1 183 ? 23.732 -4.153 1.026 1.00 44.06 183 ARG A O 1
ATOM 1397 N N . LYS A 1 184 ? 22.158 -4.868 2.454 1.00 36.62 184 LYS A N 1
ATOM 1398 C CA . LYS A 1 184 ? 22.892 -4.963 3.739 1.00 36.62 184 LYS A CA 1
ATOM 1399 C C . LYS A 1 184 ? 23.950 -6.081 3.754 1.00 36.62 184 LYS A C 1
ATOM 1401 O O . LYS A 1 184 ? 23.642 -7.106 4.349 1.00 36.62 184 LYS A O 1
ATOM 1406 N N . LEU A 1 185 ? 25.113 -6.007 3.087 1.00 44.59 185 LEU A N 1
ATOM 1407 C CA . LEU A 1 185 ? 26.115 -7.093 3.199 1.00 44.59 185 LEU A CA 1
ATOM 1408 C C . LEU A 1 185 ? 26.801 -7.057 4.577 1.00 44.59 185 LEU A C 1
ATOM 1410 O O . LEU A 1 185 ? 27.428 -6.043 4.876 1.00 44.59 185 LEU A O 1
ATOM 1414 N N . PRO A 1 186 ? 26.807 -8.136 5.385 1.00 32.19 186 PRO A N 1
ATOM 1415 C CA . PRO A 1 186 ? 27.915 -8.352 6.307 1.00 32.19 186 PRO A CA 1
ATOM 1416 C C . PRO A 1 186 ? 29.181 -8.664 5.491 1.00 32.19 186 PRO A C 1
ATOM 1418 O O . PRO A 1 186 ? 29.119 -9.368 4.479 1.00 32.19 186 PRO A O 1
ATOM 1421 N N . HIS A 1 187 ? 30.303 -8.079 5.910 1.00 34.06 187 HIS A N 1
ATOM 1422 C CA . HIS A 1 187 ? 31.633 -8.205 5.309 1.00 34.06 187 HIS A CA 1
ATOM 1423 C C . HIS A 1 187 ? 32.013 -9.677 5.084 1.00 34.06 187 HIS A C 1
ATOM 1425 O O . HIS A 1 187 ? 32.072 -10.424 6.055 1.00 34.06 187 HIS A O 1
ATOM 1431 N N . LEU A 1 188 ? 32.337 -10.083 3.849 1.00 40.78 188 LEU A N 1
ATOM 1432 C CA . LEU A 1 188 ? 33.090 -11.313 3.576 1.00 40.78 188 LEU A CA 1
ATOM 1433 C C . LEU A 1 188 ? 34.065 -11.094 2.410 1.00 40.78 188 LEU A C 1
ATOM 1435 O O . LEU A 1 188 ? 33.764 -10.418 1.429 1.00 40.78 188 LEU A O 1
ATOM 1439 N N . SER A 1 189 ? 35.263 -11.624 2.612 1.00 37.22 189 SER A N 1
ATOM 1440 C CA . SER A 1 189 ? 36.488 -11.511 1.826 1.00 37.22 189 SER A CA 1
ATOM 1441 C C . SER A 1 189 ? 36.410 -12.096 0.412 1.00 37.22 189 SER A C 1
ATOM 1443 O O . SER A 1 189 ? 35.694 -13.057 0.170 1.00 37.22 189 SER A O 1
ATOM 1445 N N . ALA A 1 190 ? 37.225 -11.508 -0.470 1.00 39.41 190 ALA A N 1
ATOM 1446 C CA . ALA A 1 190 ? 37.811 -12.024 -1.710 1.00 39.41 190 ALA A CA 1
ATOM 1447 C C . ALA A 1 190 ? 37.220 -13.304 -2.346 1.00 39.41 190 ALA A C 1
ATOM 1449 O O . ALA A 1 190 ? 37.432 -14.407 -1.861 1.00 39.41 190 ALA A O 1
ATOM 1450 N N . GLY A 1 191 ? 36.655 -13.120 -3.545 1.00 46.28 191 GLY A N 1
ATOM 1451 C CA . GLY A 1 191 ? 36.888 -13.976 -4.711 1.00 46.28 191 GLY A CA 1
ATOM 1452 C C . GLY A 1 191 ? 36.359 -15.407 -4.669 1.00 46.28 191 GLY A C 1
ATOM 1453 O O . GLY A 1 191 ? 37.053 -16.302 -4.215 1.00 46.28 191 GLY A O 1
ATOM 1454 N N . GLN A 1 192 ? 35.220 -15.636 -5.323 1.00 37.47 192 GLN A N 1
ATOM 1455 C CA . GLN A 1 192 ? 34.990 -16.797 -6.190 1.00 37.47 192 GLN A CA 1
ATOM 1456 C C . GLN A 1 192 ? 33.760 -16.521 -7.063 1.00 37.47 192 GLN A C 1
ATOM 1458 O O . GLN A 1 192 ? 32.765 -15.976 -6.588 1.00 37.47 192 GLN A O 1
ATOM 1463 N N . GLY A 1 193 ? 33.873 -16.802 -8.364 1.00 43.97 193 GLY A N 1
ATOM 1464 C CA . GLY A 1 193 ? 32.834 -16.527 -9.353 1.00 43.97 193 GLY A CA 1
ATOM 1465 C C . GLY A 1 193 ? 31.549 -17.267 -9.008 1.00 43.97 193 GLY A C 1
ATOM 1466 O O . GLY A 1 193 ? 31.509 -18.493 -9.047 1.00 43.97 193 GLY A O 1
ATOM 1467 N N . VAL A 1 194 ? 30.511 -16.511 -8.661 1.00 45.44 194 VAL A N 1
ATOM 1468 C CA . VAL A 1 194 ? 29.185 -17.054 -8.377 1.00 45.44 194 VAL A CA 1
ATOM 1469 C C . VAL A 1 194 ? 28.388 -17.082 -9.673 1.00 45.44 194 VAL A C 1
ATOM 1471 O O . VAL A 1 194 ? 28.347 -16.090 -10.401 1.00 45.44 194 VAL A O 1
ATOM 1474 N N . ASN A 1 195 ? 27.763 -18.221 -9.963 1.00 46.34 195 ASN A N 1
ATOM 1475 C CA . ASN A 1 195 ? 26.773 -18.339 -11.026 1.00 46.34 195 ASN A CA 1
ATOM 1476 C C . ASN A 1 195 ? 25.701 -17.245 -10.815 1.00 46.34 195 ASN A C 1
ATOM 1478 O O . ASN A 1 195 ? 25.152 -17.178 -9.712 1.00 46.34 195 ASN A O 1
ATOM 1482 N N . PRO A 1 196 ? 25.399 -16.381 -11.803 1.00 51.06 196 PRO A N 1
ATOM 1483 C CA . PRO A 1 196 ? 24.442 -15.290 -11.622 1.00 51.06 196 PRO A CA 1
ATOM 1484 C C . PRO A 1 196 ? 23.035 -15.762 -11.220 1.00 51.06 196 PRO A C 1
ATOM 1486 O O . PRO A 1 196 ? 22.317 -14.981 -10.610 1.00 51.06 196 PRO A O 1
ATOM 1489 N N . LEU A 1 197 ? 22.665 -17.029 -11.470 1.00 49.03 197 LEU A N 1
ATOM 1490 C CA . LEU A 1 197 ? 21.397 -17.605 -10.992 1.00 49.03 197 LEU A CA 1
ATOM 1491 C C . LEU A 1 197 ? 21.391 -18.006 -9.502 1.00 49.03 197 LEU A C 1
ATOM 1493 O O . LEU A 1 197 ? 20.322 -18.215 -8.945 1.00 49.03 197 LEU A O 1
ATOM 1497 N N . HIS A 1 198 ? 22.554 -18.143 -8.858 1.00 56.75 198 HIS A N 1
ATOM 1498 C CA . HIS A 1 198 ? 22.684 -18.583 -7.460 1.00 56.75 198 HIS A CA 1
ATOM 1499 C C . HIS A 1 198 ? 23.688 -17.694 -6.721 1.00 56.75 198 HIS A C 1
ATOM 1501 O O . HIS A 1 198 ? 24.680 -18.152 -6.155 1.00 56.75 198 HIS A O 1
ATOM 1507 N N . SER A 1 199 ? 23.469 -16.381 -6.795 1.00 70.00 199 SER A N 1
ATOM 1508 C CA . SER A 1 199 ? 24.254 -15.417 -6.031 1.00 70.00 199 SER A CA 1
ATOM 1509 C C . SER A 1 199 ? 23.660 -15.227 -4.623 1.00 70.00 199 SER A C 1
ATOM 1511 O O . SER A 1 199 ? 22.444 -15.342 -4.455 1.00 70.00 199 SER A O 1
ATOM 1513 N N . PRO A 1 200 ? 24.452 -14.808 -3.613 1.00 78.38 200 PRO A N 1
ATOM 1514 C CA . PRO A 1 200 ? 23.920 -14.442 -2.294 1.00 78.38 200 PRO A CA 1
ATOM 1515 C C . PRO A 1 200 ? 22.866 -13.321 -2.335 1.00 78.38 200 PRO A C 1
ATOM 1517 O O . PRO A 1 200 ? 22.139 -13.104 -1.368 1.00 78.38 200 PRO A O 1
ATOM 1520 N N . ARG A 1 201 ? 22.810 -12.553 -3.433 1.00 81.88 201 ARG A N 1
ATOM 1521 C CA . ARG A 1 201 ? 21.752 -11.571 -3.688 1.00 81.88 201 ARG A CA 1
ATOM 1522 C C . ARG A 1 201 ? 20.465 -12.279 -4.108 1.00 81.88 201 ARG A C 1
ATOM 1524 O O . ARG A 1 201 ? 19.431 -12.006 -3.510 1.00 81.88 201 ARG A O 1
ATOM 1531 N N . SER A 1 202 ? 20.543 -13.187 -5.076 1.00 86.50 202 SER A N 1
ATOM 1532 C CA . SER A 1 202 ? 19.401 -13.956 -5.580 1.00 86.50 202 SER A CA 1
ATOM 1533 C C . SER A 1 202 ? 18.729 -14.739 -4.453 1.00 86.50 202 SER A C 1
ATOM 1535 O O . SER A 1 202 ? 17.524 -14.620 -4.263 1.00 86.50 202 SER A O 1
ATOM 1537 N N . GLU A 1 203 ? 19.509 -15.420 -3.608 1.00 88.19 203 GLU A N 1
ATOM 1538 C CA . GLU A 1 203 ? 18.991 -16.122 -2.422 1.00 88.19 203 GLU A CA 1
ATOM 1539 C C . GLU A 1 203 ? 18.275 -15.184 -1.439 1.00 88.19 203 GLU A C 1
ATOM 1541 O O . GLU A 1 203 ? 17.209 -15.511 -0.915 1.00 88.19 203 GLU A O 1
ATOM 1546 N N . TYR A 1 204 ? 18.828 -13.991 -1.197 1.00 87.81 204 TYR A N 1
ATOM 1547 C CA . TYR A 1 204 ? 18.205 -13.000 -0.319 1.00 87.81 204 TYR A CA 1
ATOM 1548 C C . TYR A 1 204 ? 16.874 -12.484 -0.878 1.00 87.81 204 TYR A C 1
ATOM 1550 O O . TYR A 1 204 ? 15.911 -12.338 -0.123 1.00 87.81 204 TYR A O 1
ATOM 1558 N N . ILE A 1 205 ? 16.811 -12.214 -2.185 1.00 90.62 205 ILE A N 1
ATOM 1559 C CA . ILE A 1 205 ? 15.585 -11.769 -2.858 1.00 90.62 205 ILE A CA 1
ATOM 1560 C C . ILE A 1 205 ? 14.540 -12.879 -2.800 1.00 90.62 205 ILE A C 1
ATOM 1562 O O . ILE A 1 205 ? 13.433 -12.626 -2.337 1.00 90.62 205 ILE A O 1
ATOM 1566 N N . GLN A 1 206 ? 14.912 -14.110 -3.148 1.00 93.25 206 GLN A N 1
ATOM 1567 C CA . GLN A 1 206 ? 14.024 -15.269 -3.053 1.00 93.25 206 GLN A CA 1
ATOM 1568 C C . GLN A 1 206 ? 13.491 -15.462 -1.626 1.00 93.25 206 GLN A C 1
ATOM 1570 O O . GLN A 1 206 ? 12.288 -15.598 -1.424 1.00 93.25 206 GLN A O 1
ATOM 1575 N N . THR A 1 207 ? 14.354 -15.357 -0.610 1.00 94.31 207 THR A N 1
ATOM 1576 C CA . THR A 1 207 ? 13.936 -15.448 0.802 1.00 94.31 207 THR A CA 1
ATOM 1577 C C . THR A 1 207 ? 12.953 -14.335 1.182 1.00 94.31 207 THR A C 1
ATOM 1579 O O . THR A 1 207 ? 11.990 -14.573 1.911 1.00 94.31 207 THR A O 1
ATOM 1582 N N . TRP A 1 208 ? 13.171 -13.110 0.694 1.00 94.88 208 TRP A N 1
ATOM 1583 C CA . TRP A 1 208 ? 12.263 -11.990 0.939 1.00 94.88 208 TRP A CA 1
ATOM 1584 C C . TRP A 1 208 ? 10.894 -12.230 0.301 1.00 94.88 208 TRP A C 1
ATOM 1586 O O . TRP A 1 208 ? 9.872 -12.119 0.976 1.00 94.88 208 TRP A O 1
ATOM 1596 N N . PHE A 1 209 ? 10.873 -12.596 -0.975 1.00 97.12 209 PHE A N 1
ATOM 1597 C CA . PHE A 1 209 ? 9.644 -12.861 -1.712 1.00 97.12 209 PHE A CA 1
ATOM 1598 C C . PHE A 1 209 ? 8.879 -14.063 -1.143 1.00 97.12 209 PHE A C 1
ATOM 1600 O O . PHE A 1 209 ? 7.664 -13.976 -0.995 1.00 97.12 209 PHE A O 1
ATOM 1607 N N . ALA A 1 210 ? 9.568 -15.110 -0.679 1.00 97.44 210 ALA A N 1
ATOM 1608 C CA . ALA A 1 210 ? 8.945 -16.219 0.043 1.00 97.44 210 ALA A CA 1
ATOM 1609 C C . ALA A 1 210 ? 8.275 -15.769 1.358 1.00 97.44 210 ALA A C 1
ATOM 1611 O O . ALA A 1 210 ? 7.156 -16.185 1.665 1.00 97.44 210 ALA A O 1
ATOM 1612 N N . ALA A 1 211 ? 8.918 -14.880 2.127 1.00 96.75 211 ALA A N 1
ATOM 1613 C CA . ALA A 1 211 ? 8.317 -14.312 3.336 1.00 96.75 211 ALA A CA 1
ATOM 1614 C C . ALA A 1 211 ? 7.082 -13.447 3.021 1.00 96.75 211 ALA A C 1
ATOM 1616 O O . ALA A 1 211 ? 6.086 -13.503 3.745 1.00 96.75 211 ALA A O 1
ATOM 1617 N N . LEU A 1 212 ? 7.123 -12.678 1.926 1.00 97.31 212 LEU A N 1
ATOM 1618 C CA . LEU A 1 212 ? 5.973 -11.903 1.453 1.00 97.31 212 LEU A CA 1
ATOM 1619 C C . LEU A 1 212 ? 4.831 -12.819 1.009 1.00 97.31 212 LEU A C 1
ATOM 1621 O O . LEU A 1 212 ? 3.697 -12.597 1.417 1.00 97.31 212 LEU A O 1
ATOM 1625 N N . GLN A 1 213 ? 5.118 -13.883 0.258 1.00 97.62 213 GLN A N 1
ATOM 1626 C CA . GLN A 1 213 ? 4.111 -14.861 -0.152 1.00 97.62 213 GLN A CA 1
ATOM 1627 C C . GLN A 1 213 ? 3.405 -15.486 1.048 1.00 97.62 213 GLN A C 1
ATOM 1629 O O . GLN A 1 213 ? 2.179 -15.566 1.079 1.00 97.62 213 GLN A O 1
ATOM 1634 N N . ALA A 1 214 ? 4.173 -15.900 2.061 1.00 96.50 214 ALA A N 1
ATOM 1635 C CA . ALA A 1 214 ? 3.613 -16.455 3.286 1.00 96.50 214 ALA A CA 1
ATOM 1636 C C . ALA A 1 214 ? 2.673 -15.457 3.982 1.00 96.50 214 ALA A C 1
ATOM 1638 O O . ALA A 1 214 ? 1.589 -15.845 4.410 1.00 96.50 214 ALA A O 1
ATOM 1639 N N . ARG A 1 215 ? 3.053 -14.173 4.039 1.00 95.69 215 ARG A N 1
ATOM 1640 C CA . ARG A 1 215 ? 2.238 -13.110 4.645 1.00 95.69 215 ARG A CA 1
ATOM 1641 C C . ARG A 1 215 ? 0.978 -12.785 3.840 1.00 95.69 215 ARG A C 1
ATOM 1643 O O . ARG A 1 215 ? -0.047 -12.475 4.441 1.00 95.69 215 ARG A O 1
ATOM 1650 N N . MET A 1 216 ? 1.061 -12.835 2.514 1.00 95.44 216 MET A N 1
ATOM 1651 C CA . MET A 1 216 ? -0.023 -12.457 1.602 1.00 95.44 216 MET A CA 1
ATOM 1652 C C . MET A 1 216 ? -1.010 -13.593 1.312 1.00 95.44 216 MET A C 1
ATOM 1654 O O . MET A 1 216 ? -2.067 -13.334 0.748 1.00 95.44 216 MET A O 1
ATOM 1658 N N . ARG A 1 217 ? -0.691 -14.833 1.708 1.00 92.19 217 ARG A N 1
ATOM 1659 C CA . ARG A 1 217 ? -1.460 -16.048 1.388 1.00 92.19 217 ARG A CA 1
ATOM 1660 C C . ARG A 1 217 ? -2.963 -15.934 1.659 1.00 92.19 217 ARG A C 1
ATOM 1662 O O . ARG A 1 217 ? -3.748 -16.402 0.843 1.00 92.19 217 ARG A O 1
ATOM 1669 N N . ASP A 1 218 ? -3.341 -15.319 2.777 1.00 91.88 218 ASP A N 1
ATOM 1670 C CA . ASP A 1 218 ? -4.740 -15.212 3.217 1.00 91.88 218 ASP A CA 1
ATOM 1671 C C . ASP A 1 218 ? -5.332 -13.801 3.017 1.00 91.88 218 ASP A C 1
ATOM 1673 O O . ASP A 1 218 ? -6.444 -13.511 3.466 1.00 91.88 218 ASP A O 1
ATOM 1677 N N . VAL A 1 219 ? -4.599 -12.912 2.339 1.00 95.12 219 VAL A N 1
ATOM 1678 C CA . VAL A 1 219 ? -4.985 -11.511 2.137 1.00 95.12 219 VAL A CA 1
ATOM 1679 C C . VAL A 1 219 ? -5.813 -11.378 0.864 1.00 95.12 219 VAL A C 1
ATOM 1681 O O . VAL A 1 219 ? -5.419 -11.818 -0.216 1.00 95.12 219 VAL A O 1
ATOM 1684 N N . ARG A 1 220 ? -6.963 -10.708 0.965 1.00 94.19 220 ARG A N 1
ATOM 1685 C CA . ARG A 1 220 ? -7.799 -10.378 -0.194 1.00 94.19 220 ARG A CA 1
ATOM 1686 C C . ARG A 1 220 ? -7.231 -9.139 -0.879 1.00 94.19 220 ARG A C 1
ATOM 1688 O O . ARG A 1 220 ? -7.239 -8.060 -0.293 1.00 94.19 220 ARG A O 1
ATOM 1695 N N . VAL A 1 221 ? -6.770 -9.282 -2.118 1.00 93.19 221 VAL A N 1
ATOM 1696 C CA . VAL A 1 221 ? -6.275 -8.163 -2.934 1.00 93.19 221 VAL A CA 1
ATOM 1697 C C . VAL A 1 221 ? -7.364 -7.735 -3.911 1.00 93.19 221 VAL A C 1
ATOM 1699 O O . VAL A 1 221 ? -7.871 -8.546 -4.685 1.00 93.19 221 VAL A O 1
ATOM 1702 N N . THR A 1 222 ? -7.729 -6.458 -3.875 1.00 91.88 222 THR A N 1
ATOM 1703 C CA . THR A 1 222 ? -8.709 -5.845 -4.780 1.00 91.88 222 THR A CA 1
ATOM 1704 C C . THR A 1 222 ? -8.077 -4.691 -5.555 1.00 91.88 222 THR A C 1
ATOM 1706 O O . THR A 1 222 ? -7.027 -4.180 -5.169 1.00 91.88 222 THR A O 1
ATOM 1709 N N . CYS A 1 223 ? -8.686 -4.315 -6.680 1.00 90.75 223 CYS A N 1
ATOM 1710 C CA . CYS A 1 223 ? -8.205 -3.230 -7.528 1.00 90.75 223 CYS A CA 1
ATOM 1711 C C . CYS A 1 223 ? -9.360 -2.307 -7.924 1.00 90.75 223 CYS A C 1
ATOM 1713 O O . CYS A 1 223 ? -10.381 -2.789 -8.432 1.00 90.75 223 CYS A O 1
ATOM 1715 N N . GLY A 1 224 ? -9.195 -1.000 -7.726 1.00 89.12 224 GLY A N 1
ATOM 1716 C CA . GLY A 1 224 ? -10.101 0.048 -8.194 1.00 89.12 224 GLY A CA 1
ATOM 1717 C C . GLY A 1 224 ? -10.517 1.032 -7.101 1.00 89.12 224 GLY A C 1
ATOM 1718 O O . GLY A 1 224 ? -9.783 1.277 -6.149 1.00 89.12 224 GLY A O 1
ATOM 1719 N N . ASP A 1 225 ? -11.708 1.614 -7.263 1.00 91.81 225 ASP A N 1
ATOM 1720 C CA . ASP A 1 225 ? -12.222 2.658 -6.372 1.00 91.81 225 ASP A CA 1
ATOM 1721 C C . ASP A 1 225 ? -12.303 2.225 -4.894 1.00 91.81 225 ASP A C 1
ATOM 1723 O O . ASP A 1 225 ? -12.889 1.188 -4.562 1.00 91.81 225 ASP A O 1
ATOM 1727 N N . TRP A 1 226 ? -11.763 3.067 -4.009 1.00 95.44 226 TRP A N 1
ATOM 1728 C CA . TRP A 1 226 ? -11.689 2.843 -2.561 1.00 95.44 226 TRP A CA 1
ATOM 1729 C C . TRP A 1 226 ? -13.076 2.693 -1.915 1.00 95.44 226 TRP A C 1
ATOM 1731 O O . TRP A 1 226 ? -13.264 1.894 -0.991 1.00 95.44 226 TRP A O 1
ATOM 1741 N N . GLY A 1 227 ? -14.081 3.398 -2.450 1.00 95.69 227 GLY A N 1
ATOM 1742 C CA . GLY A 1 227 ? -15.468 3.372 -1.993 1.00 95.69 227 GLY A CA 1
ATOM 1743 C C . GLY A 1 227 ? -16.091 1.974 -2.044 1.00 95.69 227 GLY A C 1
ATOM 1744 O O . GLY A 1 227 ? -17.056 1.678 -1.334 1.00 95.69 227 GLY A O 1
ATOM 1745 N N . ARG A 1 228 ? -15.533 1.065 -2.855 1.00 93.25 228 ARG A N 1
ATOM 1746 C CA . ARG A 1 228 ? -15.984 -0.331 -2.960 1.00 93.25 228 ARG A CA 1
ATOM 1747 C C . ARG A 1 228 ? -15.649 -1.162 -1.727 1.00 93.25 228 ARG A C 1
ATOM 1749 O O . ARG A 1 228 ? -16.428 -2.059 -1.401 1.00 93.25 228 ARG A O 1
ATOM 1756 N N . VAL A 1 229 ? -14.532 -0.874 -1.061 1.00 95.50 229 VAL A N 1
ATOM 1757 C CA . VAL A 1 229 ? -14.018 -1.685 0.056 1.00 95.50 229 VAL A CA 1
ATOM 1758 C C . VAL A 1 229 ? -14.343 -1.116 1.433 1.00 95.50 229 VAL A C 1
ATOM 1760 O O . VAL A 1 229 ? -14.147 -1.797 2.431 1.00 95.50 229 VAL A O 1
ATOM 1763 N N . VAL A 1 230 ? -14.933 0.079 1.506 1.00 96.94 230 VAL A N 1
ATOM 1764 C CA . VAL A 1 230 ? -15.422 0.667 2.769 1.00 96.94 230 VAL A CA 1
ATOM 1765 C C . VAL A 1 230 ? -16.906 0.389 3.047 1.00 96.94 230 VAL A C 1
ATOM 1767 O O . VAL A 1 230 ? -17.462 0.870 4.030 1.00 96.94 230 VAL A O 1
ATOM 1770 N N . LYS A 1 231 ? -17.569 -0.405 2.197 1.00 94.75 231 LYS A N 1
ATOM 1771 C CA . LYS A 1 231 ? -18.975 -0.808 2.371 1.00 94.75 231 LYS A CA 1
ATOM 1772 C C . LYS A 1 231 ? -19.127 -1.837 3.490 1.00 94.75 231 LYS A C 1
ATOM 1774 O O . LYS A 1 231 ? -18.250 -2.678 3.677 1.00 94.75 231 LYS A O 1
ATOM 1779 N N . ASP A 1 232 ? -20.308 -1.873 4.111 1.00 92.31 232 ASP A N 1
ATOM 1780 C CA . ASP A 1 232 ? -20.656 -2.805 5.198 1.00 92.31 232 ASP A CA 1
ATOM 1781 C C . ASP A 1 232 ? -20.307 -4.272 4.915 1.00 92.31 232 ASP A C 1
ATOM 1783 O O . ASP A 1 232 ? -19.910 -5.015 5.809 1.00 92.31 232 ASP A O 1
ATOM 1787 N N . SER A 1 233 ? -20.439 -4.714 3.660 1.00 92.56 233 SER A N 1
ATOM 1788 C CA . SER A 1 233 ? -20.123 -6.090 3.266 1.00 92.56 233 SER A CA 1
ATOM 1789 C C . SER A 1 233 ? -18.649 -6.465 3.410 1.00 92.56 233 SER A C 1
ATOM 1791 O O . SER A 1 233 ? -18.356 -7.651 3.500 1.00 92.56 233 SER A O 1
ATOM 1793 N N . VAL A 1 234 ? -17.747 -5.482 3.390 1.00 93.50 234 VAL A N 1
ATOM 1794 C CA . VAL A 1 234 ? -16.290 -5.659 3.506 1.00 93.50 234 VAL A CA 1
ATOM 1795 C C . VAL A 1 234 ? -15.794 -5.226 4.889 1.00 93.50 234 VAL A C 1
ATOM 1797 O O . VAL A 1 234 ? -14.776 -5.726 5.361 1.00 93.50 234 VAL A O 1
ATOM 1800 N N . THR A 1 235 ? -16.530 -4.340 5.564 1.00 95.06 235 THR A N 1
ATOM 1801 C CA . THR A 1 235 ? -16.191 -3.831 6.893 1.00 95.06 235 THR A CA 1
ATOM 1802 C C . THR A 1 235 ? -17.023 -4.520 7.984 1.00 95.06 235 THR A C 1
ATOM 1804 O O . THR A 1 235 ? -16.629 -5.545 8.538 1.00 95.06 235 THR A O 1
ATOM 1807 N N . THR A 1 236 ? -18.214 -4.005 8.275 1.00 91.56 236 THR A N 1
ATOM 1808 C CA . THR A 1 236 ? -18.982 -4.295 9.495 1.00 91.56 236 THR A CA 1
ATOM 1809 C C . THR A 1 236 ? -19.542 -5.720 9.590 1.00 91.56 236 THR A C 1
ATOM 1811 O O . THR A 1 236 ? -19.826 -6.191 10.692 1.00 91.56 236 THR A O 1
ATOM 1814 N N . ARG A 1 237 ? -19.660 -6.457 8.476 1.00 91.88 237 ARG A N 1
ATOM 1815 C CA . ARG A 1 237 ? -20.137 -7.859 8.468 1.00 91.88 237 ARG A CA 1
ATOM 1816 C C . ARG A 1 237 ? -19.100 -8.898 8.912 1.00 91.88 237 ARG A C 1
ATOM 1818 O O . ARG A 1 237 ? -19.438 -10.079 9.000 1.00 91.88 237 ARG A O 1
ATOM 1825 N N . HIS A 1 238 ? -17.863 -8.490 9.185 1.00 91.88 238 HIS A N 1
ATOM 1826 C CA . HIS A 1 238 ? -16.770 -9.384 9.584 1.00 91.88 238 HIS A CA 1
ATOM 1827 C C . HIS A 1 238 ? -16.321 -9.202 11.043 1.00 91.88 238 HIS A C 1
ATOM 1829 O O . HIS A 1 238 ? -15.284 -9.734 11.424 1.00 91.88 238 HIS A O 1
ATOM 1835 N N . GLY A 1 239 ? -17.110 -8.497 11.860 1.00 95.19 239 GLY A N 1
ATOM 1836 C CA . GLY A 1 239 ? -16.769 -8.166 13.246 1.00 95.19 239 GLY A CA 1
ATOM 1837 C C . GLY A 1 239 ? -16.163 -6.769 13.369 1.00 95.19 239 GLY A C 1
ATOM 1838 O O . GLY A 1 239 ? -16.351 -5.916 12.493 1.00 95.19 239 GLY A O 1
ATOM 1839 N N . LEU A 1 240 ? -15.456 -6.517 14.473 1.00 98.06 240 LEU A N 1
ATOM 1840 C CA . LEU A 1 240 ? -14.811 -5.225 14.699 1.00 98.06 240 LEU A CA 1
ATOM 1841 C C . LEU A 1 240 ? -13.722 -5.010 13.643 1.00 98.06 240 LEU A C 1
ATOM 1843 O O . LEU A 1 240 ? -12.812 -5.829 13.514 1.00 98.06 240 LEU A O 1
ATOM 1847 N N . THR A 1 241 ? -13.810 -3.910 12.895 1.00 98.62 241 THR A N 1
ATOM 1848 C CA . THR A 1 241 ? -12.923 -3.636 11.758 1.00 98.62 241 THR A CA 1
ATOM 1849 C C . THR A 1 241 ? -11.958 -2.496 12.052 1.00 98.62 241 THR A C 1
ATOM 1851 O O . THR A 1 241 ? -12.387 -1.386 12.366 1.00 98.62 241 THR A O 1
ATOM 1854 N N . GLY A 1 242 ? -10.660 -2.749 11.880 1.00 98.50 242 GLY A N 1
ATOM 1855 C CA . GLY A 1 242 ? -9.656 -1.698 11.719 1.00 98.50 242 GLY A CA 1
ATOM 1856 C C . GLY A 1 242 ? -9.636 -1.220 10.267 1.00 98.50 242 GLY A C 1
ATOM 1857 O O . GLY A 1 242 ? -9.383 -2.019 9.368 1.00 98.50 242 GLY A O 1
ATOM 1858 N N . LEU A 1 243 ? -9.916 0.059 10.032 1.00 98.50 243 LEU A N 1
ATOM 1859 C CA . LEU A 1 243 ? -9.912 0.667 8.701 1.00 98.50 243 LEU A CA 1
ATOM 1860 C C . LEU A 1 243 ? -8.800 1.715 8.631 1.00 98.50 243 LEU A C 1
ATOM 1862 O O . LEU A 1 243 ? -8.859 2.726 9.332 1.00 98.50 243 LEU A O 1
ATOM 1866 N N . PHE A 1 244 ? -7.788 1.466 7.801 1.00 98.25 244 PHE A N 1
ATOM 1867 C CA . PHE A 1 244 ? -6.661 2.379 7.607 1.00 98.25 244 PHE A CA 1
ATOM 1868 C C . PHE A 1 244 ? -6.794 3.116 6.274 1.00 98.25 244 PHE A C 1
ATOM 1870 O O . PHE A 1 244 ? -6.795 2.488 5.218 1.00 98.25 244 PHE A O 1
ATOM 1877 N N . LEU A 1 245 ? -6.922 4.440 6.329 1.00 97.12 245 LEU A N 1
ATOM 1878 C CA . LEU A 1 245 ? -7.111 5.317 5.178 1.00 97.12 245 LEU A CA 1
ATOM 1879 C C . LEU A 1 245 ? -5.895 6.235 5.038 1.00 97.12 245 LEU A C 1
ATOM 1881 O O . LEU A 1 245 ? -5.641 7.075 5.898 1.00 97.12 245 LEU A O 1
ATOM 1885 N N . ASP A 1 246 ? -5.170 6.083 3.936 1.00 92.94 246 ASP A N 1
ATOM 1886 C CA . ASP A 1 246 ? -4.019 6.916 3.575 1.00 92.94 246 ASP A CA 1
ATOM 1887 C C . ASP A 1 246 ? -4.181 7.401 2.123 1.00 92.94 246 ASP A C 1
ATOM 1889 O O . ASP A 1 246 ? -3.477 6.930 1.228 1.00 92.94 246 ASP A O 1
ATOM 1893 N N . PRO A 1 247 ? -5.195 8.245 1.843 1.00 90.56 247 PRO A N 1
ATOM 1894 C CA . PRO A 1 247 ? -5.426 8.736 0.492 1.00 90.56 247 PRO A CA 1
ATOM 1895 C C . PRO A 1 247 ? -4.271 9.644 0.038 1.00 90.56 247 PRO A C 1
ATOM 1897 O O . PRO A 1 247 ? -3.575 10.227 0.870 1.00 90.56 247 PRO A O 1
ATOM 1900 N N . PRO A 1 248 ? -4.097 9.853 -1.277 1.00 81.81 248 PRO A N 1
ATOM 1901 C CA . PRO A 1 248 ? -3.291 10.954 -1.791 1.00 81.81 248 PRO A CA 1
ATOM 1902 C C . PRO A 1 248 ? -3.668 12.289 -1.128 1.00 81.81 248 PRO A C 1
ATOM 1904 O O . PRO A 1 248 ? -4.820 12.715 -1.206 1.00 81.81 248 PRO A O 1
ATOM 1907 N N . TYR A 1 249 ? -2.703 12.948 -0.483 1.00 76.44 249 TYR A N 1
ATOM 1908 C CA . TYR A 1 249 ? -2.947 14.179 0.275 1.00 76.44 249 TYR A CA 1
ATOM 1909 C C . TYR A 1 249 ? -3.229 15.397 -0.618 1.00 76.44 249 TYR A C 1
ATOM 1911 O O . TYR A 1 249 ? -2.788 15.471 -1.770 1.00 76.44 249 TYR A O 1
ATOM 1919 N N . THR A 1 250 ? -3.918 16.393 -0.050 1.00 61.53 250 THR A N 1
ATOM 1920 C CA . THR A 1 250 ? -4.247 17.678 -0.701 1.00 61.53 250 THR A CA 1
ATOM 1921 C C . THR A 1 250 ? -3.017 18.539 -1.020 1.00 61.53 250 THR A C 1
ATOM 1923 O O . THR A 1 250 ? -3.028 19.308 -1.982 1.00 61.53 250 THR A O 1
ATOM 1926 N N . LYS A 1 251 ? -1.943 18.421 -0.226 1.00 56.06 251 LYS A N 1
ATOM 1927 C CA . LYS A 1 251 ? -0.684 19.167 -0.395 1.00 56.06 251 LYS A CA 1
ATOM 1928 C C . LYS A 1 251 ? 0.421 18.255 -0.933 1.00 56.06 251 LYS A C 1
ATOM 1930 O O . LYS A 1 251 ? 0.718 17.223 -0.343 1.00 56.06 251 LYS A O 1
ATOM 1935 N N . GLY A 1 252 ? 1.061 18.672 -2.025 1.00 49.66 252 GLY A N 1
ATOM 1936 C CA . GLY A 1 252 ? 2.230 18.011 -2.614 1.00 49.66 252 GLY A CA 1
ATOM 1937 C C . GLY A 1 252 ? 2.114 17.870 -4.131 1.00 49.66 252 GLY A C 1
ATOM 1938 O O . GLY A 1 252 ? 1.045 17.596 -4.653 1.00 49.66 252 GLY A O 1
ATOM 1939 N N . ALA A 1 253 ? 3.213 18.069 -4.858 1.00 42.47 253 ALA A N 1
ATOM 1940 C CA . ALA A 1 253 ? 3.284 17.924 -6.315 1.00 42.47 253 ALA A CA 1
ATOM 1941 C C . ALA A 1 253 ? 3.730 16.501 -6.718 1.00 42.47 253 ALA A C 1
ATOM 1943 O O . ALA A 1 253 ? 4.807 16.317 -7.283 1.00 42.47 253 ALA A O 1
ATOM 1944 N N . MET A 1 254 ? 2.960 15.466 -6.371 1.00 49.78 254 MET A N 1
ATOM 1945 C CA . MET A 1 254 ? 3.298 14.070 -6.679 1.00 49.78 254 MET A CA 1
ATOM 1946 C C . MET A 1 254 ? 2.209 13.340 -7.462 1.00 49.78 254 MET A C 1
ATOM 1948 O O . MET A 1 254 ? 1.148 13.036 -6.935 1.00 49.78 254 MET A O 1
ATOM 1952 N N . ASP A 1 255 ? 2.495 13.011 -8.719 1.00 45.75 255 ASP A N 1
ATOM 1953 C CA . ASP A 1 255 ? 1.613 12.202 -9.560 1.00 45.75 255 ASP A CA 1
ATOM 1954 C C . ASP A 1 255 ? 1.414 10.801 -8.965 1.00 45.75 255 ASP A C 1
ATOM 1956 O O . ASP A 1 255 ? 2.241 9.904 -9.152 1.00 45.75 255 ASP A O 1
ATOM 1960 N N . TYR A 1 256 ? 0.297 10.601 -8.266 1.00 48.88 256 TYR A N 1
ATOM 1961 C CA . TYR A 1 256 ? -0.285 9.277 -8.101 1.00 48.88 256 TYR A CA 1
ATOM 1962 C C . TYR A 1 256 ? -0.879 8.871 -9.456 1.00 48.88 256 TYR A C 1
ATOM 1964 O O . TYR A 1 256 ? -1.591 9.649 -10.095 1.00 48.88 256 TYR A O 1
ATOM 1972 N N . SER A 1 257 ? -0.568 7.657 -9.905 1.00 43.88 257 SER A N 1
ATOM 1973 C CA . SER A 1 257 ? -0.904 7.084 -11.222 1.00 43.88 257 SER A CA 1
ATOM 1974 C C . SER A 1 257 ? -2.409 7.034 -11.541 1.00 43.88 257 SER A C 1
ATOM 1976 O O . SER A 1 257 ? -2.780 6.769 -12.681 1.00 43.88 257 SER A O 1
ATOM 1978 N N . ALA A 1 258 ? -3.279 7.365 -10.582 1.00 43.47 258 ALA A N 1
ATOM 1979 C CA . ALA A 1 258 ? -4.729 7.459 -10.732 1.00 43.47 258 ALA A CA 1
ATOM 1980 C C . ALA A 1 258 ? -5.261 8.911 -10.809 1.00 43.47 258 ALA A C 1
ATOM 1982 O O . ALA A 1 258 ? -6.302 9.217 -10.234 1.00 43.47 258 ALA A O 1
ATOM 1983 N N . GLY A 1 259 ? -4.584 9.807 -11.536 1.00 38.12 259 GLY A N 1
ATOM 1984 C CA . GLY A 1 259 ? -5.191 11.085 -11.945 1.00 38.12 259 GLY A CA 1
ATOM 1985 C C . GLY A 1 259 ? -4.941 12.294 -11.040 1.00 38.12 259 GLY A C 1
ATOM 1986 O O . GLY A 1 259 ? -5.804 13.161 -10.937 1.00 38.12 259 GLY A O 1
ATOM 1987 N N . GLY A 1 260 ? -3.735 12.409 -10.483 1.00 36.84 260 GLY A N 1
ATOM 1988 C CA . GLY A 1 260 ? -3.218 13.684 -9.986 1.00 36.84 260 GLY A CA 1
ATOM 1989 C C . GLY A 1 260 ? -3.340 13.892 -8.477 1.00 36.84 260 GLY A C 1
ATOM 1990 O O . GLY A 1 260 ? -4.231 13.394 -7.794 1.00 36.84 260 GLY A O 1
ATOM 1991 N N . VAL A 1 261 ? -2.368 14.633 -7.962 1.00 39.88 261 VAL A N 1
ATOM 1992 C CA . VAL A 1 261 ? -2.259 15.071 -6.570 1.00 39.88 261 VAL A CA 1
ATOM 1993 C C . VAL A 1 261 ? -3.342 16.067 -6.193 1.00 39.88 261 VAL A C 1
ATOM 1995 O O . VAL A 1 261 ? -3.740 16.898 -7.006 1.00 39.88 261 VAL A O 1
ATOM 1998 N N . GLY A 1 262 ? -3.711 16.067 -4.914 1.00 51.31 262 GLY A N 1
ATOM 1999 C CA . GLY A 1 262 ? -4.234 17.279 -4.304 1.00 51.31 262 GLY A CA 1
ATOM 2000 C C . GLY A 1 262 ? -5.729 17.552 -4.493 1.00 51.31 262 GLY A C 1
ATOM 2001 O O . GLY A 1 262 ? -6.120 18.715 -4.530 1.00 51.31 262 GLY A O 1
ATOM 2002 N N . GLY A 1 263 ? -6.546 16.517 -4.711 1.00 59.19 263 GLY A N 1
ATOM 2003 C CA . GLY A 1 263 ? -7.907 16.659 -5.248 1.00 59.19 263 GLY A CA 1
ATOM 2004 C C . GLY A 1 263 ? -9.080 16.393 -4.283 1.00 59.19 263 GLY A C 1
ATOM 2005 O O . GLY A 1 263 ? -8.873 16.173 -3.088 1.00 59.19 263 GLY A O 1
ATOM 2006 N N . PRO A 1 264 ? -10.318 16.332 -4.831 1.00 75.12 264 PRO A N 1
ATOM 2007 C CA . PRO A 1 264 ? -11.563 16.017 -4.114 1.00 75.12 264 PRO A CA 1
ATOM 2008 C C . PRO A 1 264 ? -11.529 14.715 -3.309 1.00 75.12 264 PRO A C 1
ATOM 2010 O O . PRO A 1 264 ? -12.285 14.572 -2.360 1.00 75.12 264 PRO A O 1
ATOM 2013 N N . LEU A 1 265 ? -10.643 13.773 -3.645 1.00 86.19 265 LEU A N 1
ATOM 2014 C CA . LEU A 1 265 ? -10.588 12.455 -3.014 1.00 86.19 265 LEU A CA 1
ATOM 2015 C C . LEU A 1 265 ? -10.307 12.518 -1.503 1.00 86.19 265 LEU A C 1
ATOM 2017 O O . LEU A 1 265 ? -10.967 11.830 -0.729 1.00 86.19 265 LEU A O 1
ATOM 2021 N N . ALA A 1 266 ? -9.354 13.343 -1.062 1.00 87.69 266 ALA A N 1
ATOM 2022 C CA . ALA A 1 266 ? -9.064 13.500 0.365 1.00 87.69 266 ALA A CA 1
ATOM 2023 C C . ALA A 1 266 ? -10.252 14.135 1.116 1.00 87.69 266 ALA A C 1
ATOM 2025 O O . ALA A 1 266 ? -10.560 13.746 2.247 1.00 87.69 266 ALA A O 1
ATOM 2026 N N . ASP A 1 267 ? -10.962 15.063 0.465 1.00 89.56 267 ASP A N 1
ATOM 2027 C CA . ASP A 1 267 ? -12.190 15.661 0.989 1.00 89.56 267 ASP A CA 1
ATOM 2028 C C . ASP A 1 267 ? -13.342 14.641 1.041 1.00 89.56 267 ASP A C 1
ATOM 2030 O O . ASP A 1 267 ? -14.014 14.543 2.065 1.00 89.56 267 ASP A O 1
ATOM 2034 N N . GLU A 1 268 ? -13.528 13.823 0.002 1.00 93.25 268 GLU A N 1
ATOM 2035 C CA . GLU A 1 268 ? -14.517 12.737 -0.060 1.00 93.25 268 GLU A CA 1
ATOM 2036 C C . GLU A 1 268 ? -14.279 11.692 1.038 1.00 93.25 268 GLU A C 1
ATOM 2038 O O . GLU A 1 268 ? -15.218 11.275 1.725 1.00 93.25 268 GLU A O 1
ATOM 2043 N N . VAL A 1 269 ? -13.018 11.300 1.252 1.00 95.75 269 VAL A N 1
ATOM 2044 C CA . VAL A 1 269 ? -12.628 10.393 2.338 1.00 95.75 269 VAL A CA 1
ATOM 2045 C C . VAL A 1 269 ? -12.917 11.035 3.696 1.00 95.75 269 VAL A C 1
ATOM 2047 O O . VAL A 1 269 ? -13.503 10.383 4.563 1.00 95.75 269 VAL A O 1
ATOM 2050 N N . ARG A 1 270 ? -12.588 12.323 3.889 1.00 95.31 270 ARG A N 1
ATOM 2051 C CA . ARG A 1 270 ? -12.918 13.056 5.125 1.00 95.31 270 ARG A CA 1
ATOM 2052 C C . ARG A 1 270 ? -14.428 13.107 5.360 1.00 95.31 270 ARG A C 1
ATOM 2054 O O . ARG A 1 270 ? -14.877 12.863 6.478 1.00 95.31 270 ARG A O 1
ATOM 2061 N N . GLU A 1 271 ? -15.220 13.405 4.337 1.00 95.75 271 GLU A N 1
ATOM 2062 C CA . GLU A 1 271 ? -16.683 13.433 4.431 1.00 95.75 271 GLU A CA 1
ATOM 2063 C C . GLU A 1 271 ? -17.267 12.061 4.771 1.00 95.75 271 GLU A C 1
ATOM 2065 O O . GLU A 1 271 ? -18.200 11.959 5.573 1.00 95.75 271 GLU A O 1
ATOM 2070 N N . TRP A 1 272 ? -16.718 10.995 4.192 1.00 97.31 272 TRP A N 1
ATOM 2071 C CA . TRP A 1 272 ? -17.104 9.633 4.540 1.00 97.31 272 TRP A CA 1
ATOM 2072 C C . TRP A 1 272 ? -16.740 9.306 5.993 1.00 97.31 272 TRP A C 1
ATOM 2074 O O . TRP A 1 272 ? -17.578 8.778 6.728 1.00 97.31 272 TRP A O 1
ATOM 2084 N N . CYS A 1 273 ? -15.545 9.688 6.447 1.00 98.00 273 CYS A N 1
ATOM 2085 C CA . CYS A 1 273 ? -15.113 9.550 7.838 1.00 98.00 273 CYS A CA 1
ATOM 2086 C C . CYS A 1 273 ? -16.026 10.312 8.809 1.00 98.00 273 CYS A C 1
ATOM 2088 O O . CYS A 1 273 ? -16.388 9.771 9.853 1.00 98.00 273 CYS A O 1
ATOM 2090 N N . ALA A 1 274 ? -16.463 11.525 8.460 1.00 97.44 274 ALA A N 1
ATOM 2091 C CA . ALA A 1 274 ? -17.408 12.291 9.273 1.00 97.44 274 ALA A CA 1
ATOM 2092 C C . ALA A 1 274 ? -18.754 11.564 9.442 1.00 97.44 274 ALA A C 1
ATOM 2094 O O . ALA A 1 274 ? -19.338 11.605 10.520 1.00 97.44 274 ALA A O 1
ATOM 2095 N N . LYS A 1 275 ? -19.222 10.859 8.402 1.00 97.25 275 LYS A N 1
ATOM 2096 C CA . LYS A 1 275 ? -20.489 10.106 8.417 1.00 97.25 275 LYS A CA 1
ATOM 2097 C C . LYS A 1 275 ? -20.400 8.763 9.154 1.00 97.25 275 LYS A C 1
ATOM 2099 O O . LYS A 1 275 ? -21.410 8.306 9.673 1.00 97.25 275 LYS A O 1
ATOM 2104 N N . ASN A 1 276 ? -19.225 8.128 9.182 1.00 97.56 276 ASN A N 1
ATOM 2105 C CA . ASN A 1 276 ? -19.051 6.750 9.675 1.00 97.56 276 ASN A CA 1
ATOM 2106 C C . ASN A 1 276 ? -18.185 6.640 10.945 1.00 97.56 276 ASN A C 1
ATOM 2108 O O . ASN A 1 276 ? -18.052 5.559 11.511 1.00 97.56 276 ASN A O 1
ATOM 2112 N N . GLY A 1 277 ? -17.586 7.739 11.416 1.00 96.00 277 GLY A N 1
ATOM 2113 C CA . GLY A 1 277 ? -16.665 7.732 12.558 1.00 96.00 277 GLY A CA 1
ATOM 2114 C C . GLY A 1 277 ? -17.280 7.239 13.870 1.00 96.00 277 GLY A C 1
ATOM 2115 O O . GLY A 1 277 ? -16.574 6.674 14.701 1.00 96.00 277 GLY A O 1
ATOM 2116 N N . GLU A 1 278 ? -18.591 7.406 14.046 1.00 96.62 278 GLU A N 1
ATOM 2117 C CA . GLU A 1 278 ? -19.315 6.961 15.243 1.00 96.62 278 GLU A CA 1
ATOM 2118 C C . GLU A 1 278 ? -19.767 5.492 15.173 1.00 96.62 278 GLU A C 1
ATOM 2120 O O . GLU A 1 278 ? -20.227 4.935 16.172 1.00 96.62 278 GLU A O 1
ATOM 2125 N N . THR A 1 279 ? -19.602 4.816 14.030 1.00 96.81 279 THR A N 1
ATOM 2126 C CA . THR A 1 279 ? -19.994 3.412 13.867 1.00 96.81 279 THR A CA 1
ATOM 2127 C C . THR A 1 279 ? -19.181 2.510 14.799 1.00 96.81 279 THR A C 1
ATOM 2129 O O . THR A 1 279 ? -17.986 2.312 14.601 1.00 96.81 279 THR A O 1
ATOM 2132 N N . GLN A 1 280 ? -19.840 1.921 15.803 1.00 96.38 280 GLN A N 1
ATOM 2133 C CA . GLN A 1 280 ? -19.192 1.158 16.885 1.00 96.38 280 GLN A CA 1
ATOM 2134 C C . GLN A 1 280 ? -18.384 -0.063 16.418 1.00 96.38 280 GLN A C 1
ATOM 2136 O O . GLN A 1 280 ? -17.470 -0.503 17.111 1.00 96.38 280 GLN A O 1
ATOM 2141 N N . SER A 1 281 ? -18.714 -0.623 15.253 1.00 97.06 281 SER A N 1
ATOM 2142 C CA . SER A 1 281 ? -17.988 -1.741 14.640 1.00 97.06 281 SER A CA 1
ATOM 2143 C C . SER A 1 281 ? -16.776 -1.310 13.805 1.00 97.06 281 SER A C 1
ATOM 2145 O O . SER A 1 281 ? -16.105 -2.172 13.235 1.00 97.06 281 SER A O 1
ATOM 2147 N N . LEU A 1 282 ? -16.464 -0.011 13.743 1.00 98.38 282 LEU A N 1
ATOM 2148 C CA . LEU A 1 282 ? -15.309 0.534 13.034 1.00 98.38 282 LEU A CA 1
ATOM 2149 C C . LEU A 1 282 ? -14.338 1.220 13.998 1.00 98.38 282 LEU A C 1
ATOM 2151 O O . LEU A 1 282 ? -14.727 2.013 14.851 1.00 98.38 282 LEU A O 1
ATOM 2155 N N . ARG A 1 283 ? -13.047 0.961 13.794 1.00 98.56 283 ARG A N 1
ATOM 2156 C CA . ARG A 1 283 ? -11.934 1.768 14.298 1.00 98.56 283 ARG A CA 1
ATOM 2157 C C . ARG A 1 283 ? -11.203 2.321 13.090 1.00 98.56 283 ARG A C 1
ATOM 2159 O O . ARG A 1 283 ? -10.514 1.579 12.396 1.00 98.56 283 ARG A O 1
ATOM 2166 N N . ILE A 1 284 ? -11.408 3.600 12.809 1.00 98.62 284 ILE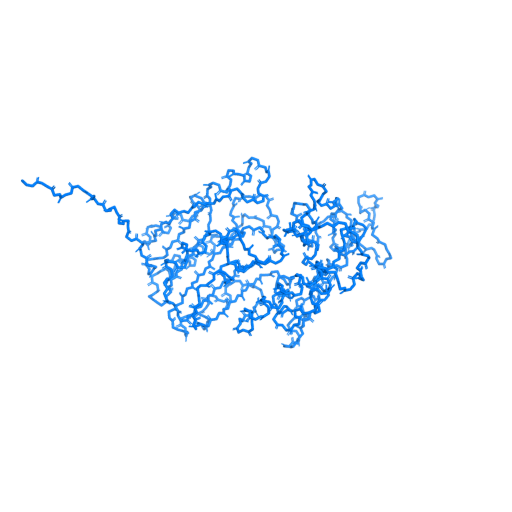 A N 1
ATOM 2167 C CA . ILE A 1 284 ? -10.903 4.251 11.603 1.00 98.62 284 ILE A CA 1
ATOM 2168 C C . ILE A 1 284 ? -9.685 5.093 11.959 1.00 98.62 284 ILE A C 1
ATOM 2170 O O . ILE A 1 284 ? -9.699 5.858 12.929 1.00 98.62 284 ILE A O 1
ATOM 2174 N N . VAL A 1 285 ? -8.642 4.954 11.151 1.00 98.31 285 VAL A N 1
ATOM 2175 C CA . VAL A 1 285 ? -7.459 5.804 11.176 1.00 98.31 285 VAL A CA 1
ATOM 2176 C C . VAL A 1 285 ? -7.311 6.452 9.806 1.00 98.31 285 VAL A C 1
ATOM 2178 O O . VAL A 1 285 ? -7.302 5.749 8.799 1.00 98.31 285 VAL A O 1
ATOM 2181 N N . LEU A 1 286 ? -7.207 7.779 9.788 1.00 97.00 286 LEU A N 1
ATOM 2182 C CA . LEU A 1 286 ? -7.028 8.598 8.593 1.00 97.00 286 LEU A CA 1
ATOM 2183 C C . LEU A 1 286 ? -5.706 9.367 8.689 1.00 97.00 286 LEU A C 1
ATOM 2185 O O . LEU A 1 286 ? -5.451 10.030 9.697 1.00 97.00 286 LEU A O 1
ATOM 2189 N N . CYS A 1 287 ? -4.888 9.284 7.646 1.00 93.31 287 CYS A N 1
ATOM 2190 C CA . CYS A 1 287 ? -3.631 10.016 7.514 1.00 93.31 287 CYS A CA 1
ATOM 2191 C C . CYS A 1 287 ? -3.798 11.229 6.587 1.00 93.31 287 CYS A C 1
ATOM 2193 O O . CYS A 1 287 ? -4.586 11.186 5.647 1.00 93.31 287 CYS A O 1
ATOM 2195 N N . GLY A 1 288 ? -3.043 12.292 6.856 1.00 90.31 288 GLY A N 1
ATOM 2196 C CA . GLY A 1 288 ? -3.040 13.538 6.083 1.00 90.31 288 GLY A CA 1
ATOM 2197 C C . GLY A 1 288 ? -1.953 14.496 6.571 1.00 90.31 288 GLY A C 1
ATOM 2198 O O . GLY A 1 288 ? -1.174 14.157 7.465 1.00 90.31 288 GLY A O 1
ATOM 2199 N N . HIS A 1 289 ? -1.913 15.714 6.040 1.00 86.75 289 HIS A N 1
ATOM 2200 C CA . HIS A 1 289 ? -1.084 16.799 6.568 1.00 86.75 289 HIS A CA 1
ATOM 2201 C C . HIS A 1 289 ? -1.825 17.623 7.624 1.00 86.75 289 HIS A C 1
ATOM 2203 O O . HIS A 1 289 ? -3.043 17.764 7.584 1.00 86.75 289 HIS A O 1
ATOM 2209 N N . ALA A 1 290 ? -1.091 18.221 8.563 1.00 85.81 290 ALA A N 1
ATOM 2210 C CA . ALA A 1 290 ? -1.645 19.053 9.627 1.00 85.81 290 ALA A CA 1
ATOM 2211 C C . ALA A 1 290 ? -2.658 20.084 9.083 1.00 85.81 290 ALA A C 1
ATOM 2213 O O . ALA A 1 290 ? -2.384 20.798 8.110 1.00 85.81 290 ALA A O 1
ATOM 2214 N N . GLY A 1 291 ? -3.834 20.144 9.714 1.00 87.00 291 GLY A N 1
ATOM 2215 C CA . GLY A 1 291 ? -4.960 20.984 9.295 1.00 87.00 291 GLY A CA 1
ATOM 2216 C C . GLY A 1 291 ? -5.920 20.353 8.277 1.00 87.00 291 GLY A C 1
ATOM 2217 O O . GLY A 1 291 ? -7.037 20.842 8.132 1.00 87.00 291 GLY A O 1
ATOM 2218 N N . GLU A 1 292 ? -5.545 19.272 7.587 1.00 88.50 292 GLU A N 1
ATOM 2219 C CA . GLU A 1 292 ? -6.321 18.712 6.463 1.00 88.50 292 GLU A CA 1
ATOM 2220 C C . GLU A 1 292 ? -7.644 18.055 6.895 1.00 88.50 292 GLU A C 1
ATOM 2222 O O . GLU A 1 292 ? -8.670 18.142 6.204 1.00 88.50 292 GLU A O 1
ATOM 2227 N N . HIS A 1 293 ? -7.645 17.429 8.075 1.00 93.31 293 HIS A N 1
ATOM 2228 C CA . HIS A 1 293 ? -8.790 16.683 8.597 1.00 93.31 293 HIS A CA 1
ATOM 2229 C C . HIS A 1 293 ? -9.258 17.151 9.984 1.00 93.31 293 HIS A C 1
ATOM 2231 O O . HIS A 1 293 ? -10.080 16.485 10.613 1.00 93.31 293 HIS A O 1
ATOM 2237 N N . ASP A 1 294 ? -8.823 18.329 10.444 1.00 94.44 294 ASP A N 1
ATOM 2238 C CA . ASP A 1 294 ? -9.161 18.858 11.778 1.00 94.44 294 ASP A CA 1
ATOM 2239 C C . ASP A 1 294 ? -10.661 19.089 11.990 1.00 94.44 294 ASP A C 1
ATOM 2241 O O . ASP A 1 294 ? -11.145 19.017 13.119 1.00 94.44 294 ASP A O 1
ATOM 2245 N N . ALA A 1 295 ? -11.434 19.264 10.914 1.00 94.50 295 ALA A N 1
ATOM 2246 C CA . ALA A 1 295 ? -12.894 19.314 10.986 1.00 94.50 295 ALA A CA 1
ATOM 2247 C C . ALA 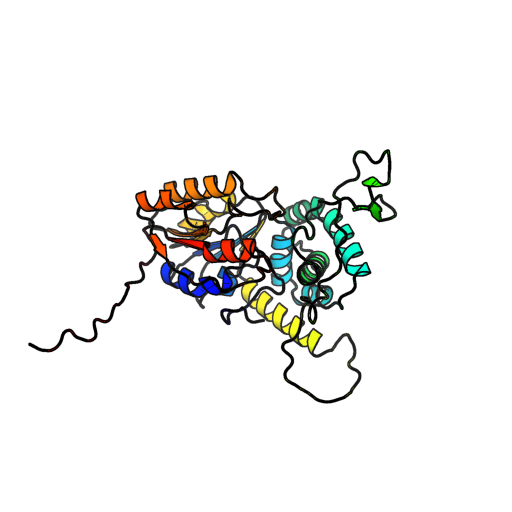A 1 295 ? -13.510 18.057 11.639 1.00 94.50 295 ALA A C 1
ATOM 2249 O O . ALA A 1 295 ? -14.584 18.140 12.231 1.00 94.50 295 ALA A O 1
ATOM 2250 N N . LEU A 1 296 ? -12.829 16.902 11.587 1.00 97.06 296 LEU A N 1
ATOM 2251 C CA . LEU A 1 296 ? -13.282 15.665 12.231 1.00 97.06 296 LEU A CA 1
ATOM 2252 C C . LEU A 1 296 ? -13.205 15.720 13.762 1.00 97.06 296 LEU A C 1
ATOM 2254 O O . LEU A 1 296 ? -13.937 14.988 14.428 1.00 97.06 296 LEU A O 1
ATOM 2258 N N . ILE A 1 297 ? -12.369 16.591 14.338 1.00 96.19 297 ILE A N 1
ATOM 2259 C CA . ILE A 1 297 ? -12.221 16.729 15.798 1.00 96.19 297 ILE A CA 1
ATOM 2260 C C . ILE A 1 297 ? -13.551 17.156 16.434 1.00 96.19 297 ILE A C 1
ATOM 2262 O O . ILE A 1 297 ? -13.906 16.678 17.511 1.00 96.19 297 ILE A O 1
ATOM 2266 N N . ALA A 1 298 ? -14.336 17.983 15.734 1.00 94.31 298 ALA A N 1
ATOM 2267 C CA . ALA A 1 298 ? -15.682 18.363 16.165 1.00 94.31 298 ALA A CA 1
ATOM 2268 C C . ALA A 1 298 ? -16.643 17.159 16.275 1.00 94.31 298 ALA A C 1
ATOM 2270 O O . ALA A 1 298 ? -17.590 17.209 17.055 1.00 94.31 298 ALA A O 1
ATOM 2271 N N . ASN A 1 299 ? -16.355 16.062 15.564 1.00 95.12 299 ASN A N 1
ATOM 2272 C CA . ASN A 1 299 ? -17.096 14.797 15.598 1.00 95.12 299 ASN A CA 1
ATOM 2273 C C . ASN A 1 299 ? -16.449 13.769 16.553 1.00 95.12 299 ASN A C 1
ATOM 2275 O O . ASN A 1 299 ? -16.559 12.561 16.350 1.00 95.12 299 ASN A O 1
ATOM 2279 N N . GLY A 1 300 ? -15.689 14.227 17.554 1.00 95.50 300 GLY A N 1
ATOM 2280 C CA . GLY A 1 300 ? -15.089 13.377 18.590 1.00 95.50 300 GLY A CA 1
ATOM 2281 C C . GLY A 1 300 ? -13.824 12.616 18.176 1.00 95.50 300 GLY A C 1
ATOM 2282 O O . GLY A 1 300 ? -13.298 11.835 18.979 1.00 95.50 300 GLY A O 1
ATOM 2283 N N . TRP A 1 301 ? -13.321 12.834 16.956 1.00 97.75 301 TRP A N 1
ATOM 2284 C CA . TRP A 1 301 ? -12.029 12.296 16.530 1.00 97.75 301 TRP A CA 1
ATOM 2285 C C . TRP A 1 301 ? -10.889 12.923 17.338 1.00 97.75 301 TRP A C 1
ATOM 2287 O O . TRP A 1 301 ? -11.012 14.018 17.891 1.00 97.75 301 TRP A O 1
ATOM 2297 N N . PHE A 1 302 ? -9.757 12.231 17.406 1.00 95.75 302 PHE A N 1
ATOM 2298 C CA . PHE A 1 302 ? -8.562 12.717 18.091 1.00 95.75 302 PHE A CA 1
ATOM 2299 C C . PHE A 1 302 ? -7.315 12.454 17.257 1.00 95.75 302 PHE A C 1
ATOM 2301 O O . PHE A 1 302 ? -7.276 11.507 16.475 1.00 95.75 302 PHE A O 1
ATOM 2308 N N . THR A 1 303 ? -6.294 13.287 17.421 1.00 94.38 303 THR A N 1
ATOM 2309 C CA . THR A 1 303 ? -5.004 13.078 16.768 1.00 94.38 303 THR A CA 1
ATOM 2310 C C . THR A 1 303 ? -4.073 12.271 17.660 1.00 94.38 303 THR A C 1
ATOM 2312 O O . THR A 1 303 ? -4.131 12.360 18.889 1.00 94.38 303 THR A O 1
ATOM 2315 N N . VAL A 1 304 ? -3.199 11.480 17.041 1.00 88.00 304 VAL A N 1
ATOM 2316 C CA . VAL A 1 304 ? -2.091 10.824 17.740 1.00 88.00 304 VAL A CA 1
ATOM 2317 C C . VAL A 1 304 ? -0.763 11.345 17.202 1.00 88.00 304 VAL A C 1
ATOM 2319 O O . VAL A 1 304 ? -0.549 11.335 15.986 1.00 88.00 304 VAL A O 1
ATOM 2322 N N . PRO A 1 305 ? 0.144 11.814 18.078 1.00 77.38 305 PRO A N 1
ATOM 2323 C CA . PRO A 1 305 ? 1.464 12.210 17.637 1.00 77.38 305 PRO A CA 1
ATOM 2324 C C . PRO A 1 305 ? 2.226 10.966 17.186 1.00 77.38 305 PRO A C 1
ATOM 2326 O O . PRO A 1 305 ? 2.215 9.922 17.843 1.00 77.38 305 PRO A O 1
ATOM 2329 N N . TRP A 1 306 ? 2.937 11.095 16.078 1.00 75.62 306 TRP A N 1
ATOM 2330 C CA . TRP A 1 306 ? 3.908 10.106 15.650 1.00 75.62 306 TRP A CA 1
ATOM 2331 C C . TRP A 1 306 ? 5.098 10.836 15.042 1.00 75.62 306 TRP A C 1
ATOM 2333 O O . TRP A 1 306 ? 4.980 11.951 14.539 1.00 75.62 306 TRP A O 1
ATOM 2343 N N . THR A 1 307 ? 6.279 10.238 15.142 1.00 61.56 307 THR A N 1
ATOM 2344 C CA . THR A 1 307 ? 7.478 10.830 14.557 1.00 61.56 307 THR A CA 1
ATOM 2345 C C . THR A 1 307 ? 7.719 10.201 13.197 1.00 61.56 307 THR A C 1
ATOM 2347 O O . THR A 1 307 ? 8.309 9.121 13.104 1.00 61.56 307 THR A O 1
ATOM 2350 N N . ALA A 1 308 ? 7.318 10.907 12.142 1.00 57.22 308 ALA A N 1
ATOM 2351 C CA . ALA A 1 308 ? 7.870 10.671 10.820 1.00 57.22 308 ALA A CA 1
ATOM 2352 C C . ALA A 1 308 ? 9.387 10.910 10.899 1.00 57.22 308 ALA A C 1
ATOM 2354 O O . ALA A 1 308 ? 9.850 12.010 11.203 1.00 57.22 308 ALA A O 1
ATOM 2355 N N . ARG A 1 309 ? 10.208 9.874 10.695 1.00 52.22 309 ARG A N 1
ATOM 2356 C CA . ARG A 1 309 ? 11.635 10.103 10.423 1.00 52.22 309 ARG A CA 1
ATOM 2357 C C . ARG A 1 309 ? 11.786 10.400 8.944 1.00 52.22 309 ARG A C 1
ATOM 2359 O O . ARG A 1 309 ? 11.155 9.717 8.147 1.00 52.22 309 ARG A O 1
ATOM 2366 N N . LYS A 1 310 ? 12.668 11.359 8.624 1.00 46.84 310 LYS A N 1
ATOM 2367 C CA . LYS A 1 310 ? 13.134 11.724 7.273 1.00 46.84 310 LYS A CA 1
ATOM 2368 C C . LYS A 1 310 ? 13.173 10.485 6.367 1.00 46.84 310 LYS A C 1
ATOM 2370 O O . LYS A 1 310 ? 14.118 9.700 6.441 1.00 46.84 310 LYS A O 1
ATOM 2375 N N . GLY A 1 311 ? 12.102 10.273 5.605 1.00 47.78 311 GLY A N 1
ATOM 2376 C CA . GLY A 1 311 ? 11.996 9.182 4.643 1.00 47.78 311 GLY A CA 1
ATOM 2377 C C . GLY A 1 311 ? 12.836 9.493 3.407 1.00 47.78 311 GLY A C 1
ATOM 2378 O O . GLY A 1 311 ? 13.807 10.240 3.473 1.00 47.78 311 GLY A O 1
ATOM 2379 N N . TYR A 1 312 ? 12.412 9.001 2.246 1.00 46.75 312 TYR A N 1
ATOM 2380 C CA . TYR A 1 312 ? 12.994 9.341 0.938 1.00 46.75 312 TYR A CA 1
ATOM 2381 C C . TYR A 1 312 ? 12.805 10.823 0.524 1.00 46.75 312 TYR A C 1
ATOM 2383 O O . TYR A 1 312 ? 12.975 11.165 -0.642 1.00 46.75 312 TYR A O 1
ATOM 2391 N N . ALA A 1 313 ? 12.442 11.707 1.458 1.00 48.34 313 ALA A N 1
ATOM 2392 C CA . ALA A 1 313 ? 12.322 13.143 1.257 1.00 48.34 313 ALA A CA 1
ATOM 2393 C C . ALA A 1 313 ? 13.717 13.758 1.080 1.00 48.34 313 ALA A C 1
ATOM 2395 O O . ALA A 1 313 ? 14.478 13.885 2.040 1.00 48.34 313 ALA A O 1
ATOM 2396 N N . VAL A 1 314 ? 14.061 14.103 -0.162 1.00 50.12 314 VAL A N 1
ATOM 2397 C CA . VAL A 1 314 ? 15.364 14.699 -0.507 1.00 50.12 314 VAL A CA 1
ATOM 2398 C C . VAL A 1 314 ? 15.284 16.228 -0.604 1.00 50.12 314 VAL A C 1
ATOM 2400 O O . VAL A 1 314 ? 16.300 16.897 -0.446 1.00 50.12 314 VAL A O 1
ATOM 2403 N N . THR A 1 315 ? 14.095 16.792 -0.839 1.00 54.56 315 THR A N 1
ATOM 2404 C CA . THR A 1 315 ? 13.879 18.243 -0.954 1.00 54.56 315 THR A CA 1
ATOM 2405 C C . THR A 1 315 ? 13.420 18.850 0.370 1.00 54.56 315 THR A C 1
ATOM 2407 O O . THR A 1 315 ? 12.737 18.188 1.150 1.00 54.56 315 THR A O 1
ATOM 2410 N N . ASP A 1 316 ? 13.751 20.122 0.608 1.00 51.38 316 ASP A N 1
ATOM 2411 C CA . ASP A 1 316 ? 13.320 20.854 1.810 1.00 51.38 316 ASP A CA 1
ATOM 2412 C C . ASP A 1 316 ? 11.786 20.875 1.947 1.00 51.38 316 ASP A C 1
ATOM 2414 O O . ASP A 1 316 ? 11.259 20.665 3.036 1.00 51.38 316 ASP A O 1
ATOM 2418 N N . GLU A 1 317 ? 11.068 20.991 0.825 1.00 52.75 317 GLU A N 1
ATOM 2419 C CA . GLU A 1 317 ? 9.604 20.895 0.761 1.00 52.75 317 GLU A CA 1
ATOM 2420 C C . GLU A 1 317 ? 9.088 19.507 1.184 1.00 52.75 317 GLU A C 1
ATOM 2422 O O . GLU A 1 317 ? 8.143 19.395 1.960 1.00 52.75 317 GLU A O 1
ATOM 2427 N N . ALA A 1 318 ? 9.733 18.419 0.745 1.00 57.06 318 ALA A N 1
ATOM 2428 C CA . ALA A 1 318 ? 9.361 17.070 1.174 1.00 57.06 318 ALA A CA 1
ATOM 2429 C C . ALA A 1 318 ? 9.677 16.830 2.663 1.00 57.06 318 ALA A C 1
ATOM 2431 O O . ALA A 1 318 ? 8.962 16.084 3.336 1.00 57.06 318 ALA A O 1
ATOM 2432 N N . VAL A 1 319 ? 10.732 17.463 3.189 1.00 57.06 319 VAL A N 1
ATOM 2433 C CA . VAL A 1 319 ? 11.075 17.418 4.618 1.00 57.06 319 VAL A CA 1
ATOM 2434 C C . VAL A 1 319 ? 10.014 18.148 5.445 1.00 57.06 319 VAL A C 1
ATOM 2436 O O . VAL A 1 319 ? 9.544 17.588 6.437 1.00 57.06 319 VAL A O 1
ATOM 2439 N N . GLU A 1 320 ? 9.586 19.338 5.025 1.00 57.97 320 GLU A N 1
ATOM 2440 C CA . GLU A 1 320 ? 8.512 20.095 5.681 1.00 57.97 320 GLU A CA 1
ATOM 2441 C C . GLU A 1 320 ? 7.169 19.349 5.623 1.00 57.97 320 GLU A C 1
ATOM 2443 O O . GLU A 1 320 ? 6.496 19.189 6.645 1.00 57.97 320 GLU A O 1
ATOM 2448 N N . ASN A 1 321 ? 6.832 18.768 4.467 1.00 60.59 321 ASN A N 1
ATOM 2449 C CA . ASN A 1 321 ? 5.640 17.936 4.312 1.00 60.59 321 ASN A CA 1
ATOM 2450 C C . ASN A 1 321 ? 5.678 16.721 5.254 1.00 60.59 321 ASN A C 1
ATOM 2452 O O . ASN A 1 321 ? 4.693 16.459 5.942 1.00 60.59 321 ASN A O 1
ATOM 2456 N N . SER A 1 322 ? 6.822 16.038 5.390 1.00 61.66 322 SER A N 1
ATOM 2457 C CA . SER A 1 322 ? 6.957 14.911 6.330 1.00 61.66 322 SER A CA 1
ATOM 2458 C C . SER A 1 322 ? 6.780 15.317 7.800 1.00 61.66 322 SER A C 1
ATOM 2460 O O . SER A 1 322 ? 6.246 14.547 8.593 1.00 61.66 322 SER A O 1
ATOM 2462 N N . ALA A 1 323 ? 7.175 16.540 8.168 1.00 64.62 323 ALA A N 1
ATOM 2463 C CA . ALA A 1 323 ? 7.024 17.056 9.528 1.00 64.62 323 ALA A CA 1
ATOM 2464 C C . ALA A 1 323 ? 5.568 17.397 9.886 1.00 64.62 323 ALA A C 1
ATOM 2466 O O . ALA A 1 323 ? 5.239 17.498 11.067 1.00 64.62 323 ALA A O 1
ATOM 2467 N N . SER A 1 324 ? 4.705 17.566 8.880 1.00 74.56 324 SER A N 1
ATOM 2468 C CA . SER A 1 324 ? 3.285 17.864 9.069 1.00 74.56 324 SER A CA 1
ATOM 2469 C C . SER A 1 324 ? 2.380 16.634 8.968 1.00 74.56 324 SER A C 1
ATOM 2471 O O . SER A 1 324 ? 1.175 16.773 9.173 1.00 74.56 324 SER A O 1
ATOM 2473 N N . GLU A 1 325 ? 2.907 15.437 8.676 1.00 84.12 325 GLU A N 1
ATOM 2474 C CA . GLU A 1 325 ? 2.082 14.225 8.622 1.00 84.12 325 GLU A CA 1
ATOM 2475 C C . GLU A 1 325 ? 1.396 13.964 9.970 1.00 84.12 325 GLU A C 1
ATOM 2477 O O . GLU A 1 325 ? 2.029 13.811 11.015 1.00 84.12 325 GLU A O 1
ATOM 2482 N N . THR A 1 326 ? 0.074 13.882 9.935 1.00 88.94 326 THR A N 1
ATOM 2483 C CA . THR A 1 326 ? -0.801 13.788 11.098 1.00 88.94 326 THR A CA 1
ATOM 2484 C C . THR A 1 326 ? -1.731 12.588 10.936 1.00 88.94 326 THR A C 1
ATOM 2486 O O . THR A 1 326 ? -2.106 12.211 9.826 1.00 88.94 326 THR A O 1
ATOM 2489 N N . ILE A 1 327 ? -2.076 11.960 12.060 1.00 93.56 327 ILE A N 1
ATOM 2490 C CA . ILE A 1 327 ? -2.953 10.791 12.118 1.00 93.56 327 ILE A CA 1
ATOM 2491 C C . ILE A 1 327 ? -4.181 11.162 12.944 1.00 93.56 327 ILE A C 1
ATOM 2493 O O . ILE A 1 327 ? -4.040 11.521 14.115 1.00 93.56 327 ILE A O 1
ATOM 2497 N N . TRP A 1 328 ? -5.371 11.029 12.358 1.00 96.62 328 TRP A N 1
ATOM 2498 C CA . TRP A 1 328 ? -6.658 11.178 13.035 1.00 96.62 328 TRP A CA 1
ATOM 2499 C C . TRP A 1 328 ? -7.275 9.807 13.290 1.00 96.62 328 TRP A C 1
ATOM 2501 O O . TRP A 1 328 ? -7.311 8.939 12.418 1.00 96.62 328 TRP A O 1
ATOM 2511 N N . CYS A 1 329 ? -7.787 9.616 14.497 1.00 98.19 329 CYS A N 1
ATOM 2512 C CA . CYS A 1 329 ? -8.419 8.391 14.956 1.00 98.19 329 CYS A CA 1
ATOM 2513 C C . CYS A 1 329 ? -9.891 8.658 15.283 1.00 98.19 329 CYS A C 1
ATOM 2515 O O . CYS A 1 329 ? -10.214 9.630 15.971 1.00 98.19 329 CYS A O 1
ATOM 2517 N N . SER A 1 330 ? -10.776 7.781 14.808 1.00 98.38 330 SER A N 1
ATOM 2518 C CA . SER A 1 330 ? -12.214 7.854 15.096 1.00 98.38 330 SER A CA 1
ATOM 2519 C C . SER A 1 330 ? -12.524 7.702 16.595 1.00 98.38 330 SER A C 1
ATOM 2521 O O . SER A 1 330 ? -11.733 7.079 17.309 1.00 98.38 330 SER A O 1
ATOM 2523 N N . PRO A 1 331 ? -13.686 8.184 17.079 1.00 97.81 331 PRO A N 1
ATOM 2524 C CA . PRO A 1 331 ? -14.109 8.067 18.479 1.00 97.81 331 PRO A CA 1
ATOM 2525 C C . PRO A 1 331 ? -14.016 6.658 19.087 1.00 97.81 331 PRO A C 1
ATOM 2527 O O . PRO A 1 331 ? -13.760 6.526 20.281 1.00 97.81 331 PRO A O 1
ATOM 2530 N N . ASN A 1 332 ? -14.202 5.613 18.274 1.00 97.56 332 ASN A N 1
ATOM 2531 C CA . ASN A 1 332 ? -14.201 4.211 18.708 1.00 97.56 332 ASN A CA 1
ATOM 2532 C C . ASN A 1 332 ? -12.793 3.577 18.780 1.00 97.56 332 ASN A C 1
ATOM 2534 O O . ASN A 1 332 ? -12.641 2.435 19.238 1.00 97.56 332 ASN A O 1
ATOM 2538 N N . CYS A 1 333 ? -11.755 4.291 18.327 1.00 98.06 333 CYS A N 1
ATOM 2539 C CA . CYS A 1 333 ? -10.363 3.880 18.497 1.00 98.06 333 CYS A CA 1
ATOM 2540 C C . CYS A 1 333 ? -9.945 3.938 19.973 1.00 98.06 333 CYS A C 1
ATOM 2542 O O . CYS A 1 333 ? -10.429 4.757 20.754 1.00 98.06 333 CYS A O 1
ATOM 2544 N N . ILE A 1 334 ? -8.995 3.083 20.354 1.00 96.75 334 ILE A N 1
ATOM 2545 C CA . ILE A 1 334 ? -8.461 3.047 21.716 1.00 96.75 334 ILE A CA 1
ATOM 2546 C C . ILE A 1 334 ? -7.631 4.308 21.948 1.00 96.75 334 ILE A C 1
ATOM 2548 O O . ILE A 1 334 ? -6.570 4.487 21.341 1.00 96.75 334 ILE A O 1
ATOM 2552 N N . ARG A 1 335 ? -8.092 5.170 22.858 1.00 91.12 335 ARG A N 1
ATOM 2553 C CA . ARG A 1 335 ? -7.284 6.284 23.353 1.00 91.12 335 ARG A CA 1
ATOM 2554 C C . ARG A 1 335 ? -6.116 5.708 24.141 1.00 91.12 335 ARG A C 1
ATOM 2556 O O . ARG A 1 335 ? -6.306 4.921 25.062 1.00 91.12 335 ARG A O 1
ATOM 2563 N N . GLN A 1 336 ? -4.904 6.068 23.739 1.00 77.94 336 GLN A N 1
ATOM 2564 C CA . GLN A 1 336 ? -3.725 5.754 24.529 1.00 77.94 336 GLN A CA 1
ATOM 2565 C C . GLN A 1 336 ? -3.749 6.698 25.729 1.00 77.94 336 GLN A C 1
ATOM 2567 O O . GLN A 1 336 ? -3.621 7.908 25.546 1.00 77.94 336 GLN A O 1
ATOM 2572 N N . ASP A 1 337 ? -3.959 6.171 26.935 1.00 61.00 337 ASP A N 1
ATOM 2573 C CA . ASP A 1 337 ? -3.789 6.974 28.139 1.00 61.00 337 ASP A CA 1
ATOM 2574 C C . ASP A 1 337 ? -2.352 7.490 28.151 1.00 61.00 337 ASP A C 1
ATOM 2576 O O . ASP A 1 337 ? -1.390 6.713 28.133 1.00 61.00 337 ASP A O 1
ATOM 2580 N N . THR A 1 338 ? -2.187 8.810 28.178 1.00 46.41 338 THR A N 1
ATOM 2581 C CA . THR A 1 338 ? -0.908 9.409 28.533 1.00 46.41 338 THR A CA 1
ATOM 2582 C C . THR A 1 338 ? -0.678 9.051 29.993 1.00 46.41 338 THR A C 1
ATOM 2584 O O . THR A 1 338 ? -1.082 9.785 30.891 1.00 46.41 338 THR A O 1
ATOM 2587 N N . VAL A 1 339 ? -0.069 7.894 30.260 1.00 39.44 339 VAL A N 1
ATOM 2588 C CA . VAL A 1 339 ? 0.435 7.577 31.593 1.00 39.44 339 VAL A CA 1
ATOM 2589 C C . VAL A 1 339 ? 1.619 8.512 31.831 1.00 39.44 339 VAL A C 1
ATOM 2591 O O . VAL A 1 339 ? 2.782 8.135 31.697 1.00 39.44 339 VAL A O 1
ATOM 2594 N N . ILE A 1 340 ? 1.323 9.762 32.183 1.00 40.44 340 ILE A N 1
ATOM 2595 C CA . ILE A 1 340 ? 2.216 10.548 33.015 1.00 40.44 340 ILE A CA 1
ATOM 2596 C C . ILE A 1 340 ? 2.204 9.792 34.341 1.00 40.44 340 ILE A C 1
ATOM 2598 O O . ILE A 1 340 ? 1.307 9.961 35.162 1.00 40.44 340 ILE A O 1
ATOM 2602 N N . ARG A 1 341 ? 3.148 8.858 34.513 1.00 36.91 341 ARG A N 1
ATOM 2603 C CA . ARG A 1 341 ? 3.482 8.365 35.847 1.00 36.91 341 ARG A CA 1
ATOM 2604 C C . ARG A 1 341 ? 4.029 9.574 36.582 1.00 36.91 341 ARG A C 1
ATOM 2606 O O . ARG A 1 341 ? 5.199 9.911 36.414 1.00 36.91 341 ARG A O 1
ATOM 2613 N N . ASP A 1 342 ? 3.166 10.245 37.327 1.00 41.38 342 ASP A N 1
ATOM 2614 C CA . ASP A 1 342 ? 3.582 11.254 38.281 1.00 41.38 342 ASP A CA 1
ATOM 2615 C C . ASP A 1 342 ? 4.341 10.512 39.387 1.00 41.38 342 ASP A C 1
ATOM 2617 O O . ASP A 1 342 ? 3.768 9.921 40.298 1.00 41.38 342 ASP A O 1
ATOM 2621 N N . LEU A 1 343 ? 5.658 10.401 39.209 1.00 43.34 343 LEU A N 1
ATOM 2622 C CA . LEU A 1 343 ? 6.549 9.596 40.045 1.00 43.34 343 LEU A CA 1
ATOM 2623 C C . LEU A 1 343 ? 6.843 10.273 41.401 1.00 43.34 343 LEU A C 1
ATOM 2625 O O . LEU A 1 343 ? 7.779 9.870 42.084 1.00 43.34 343 LEU A O 1
ATOM 2629 N N . PHE A 1 344 ? 6.078 11.304 41.784 1.00 47.62 344 PHE A N 1
ATOM 2630 C CA . PHE A 1 344 ? 6.308 12.104 42.992 1.00 47.62 344 PHE A CA 1
ATOM 2631 C C . PHE A 1 344 ? 5.036 12.498 43.761 1.00 47.62 344 PHE A C 1
ATOM 2633 O O . PHE A 1 344 ? 5.023 13.520 44.441 1.00 47.62 344 PHE A O 1
ATOM 2640 N N . SER A 1 345 ? 3.984 11.676 43.747 1.00 46.53 345 SER A N 1
ATOM 2641 C CA . SER A 1 345 ? 2.879 11.822 44.707 1.00 46.53 345 SER A CA 1
ATOM 2642 C C . SER A 1 345 ? 3.014 10.865 45.900 1.00 46.53 345 SER A C 1
ATOM 2644 O O . SER A 1 345 ? 2.087 10.123 46.206 1.00 46.53 345 SER A O 1
ATOM 2646 N N . GLU A 1 346 ? 4.163 10.872 46.577 1.0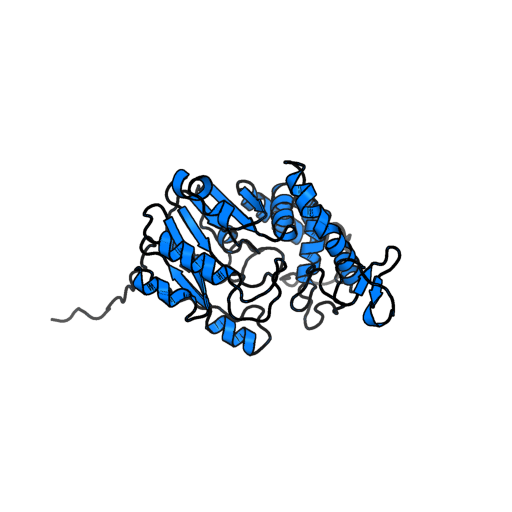0 40.72 346 GLU A N 1
ATOM 2647 C CA . GLU A 1 346 ? 4.301 10.362 47.948 1.00 40.72 346 GLU A CA 1
ATOM 2648 C C . GLU A 1 346 ? 5.281 11.246 48.731 1.00 40.72 346 GLU A C 1
ATOM 2650 O O . GLU A 1 346 ? 6.495 11.106 48.617 1.00 40.72 346 GLU A O 1
ATOM 2655 N N . ALA A 1 347 ? 4.729 12.172 49.515 1.00 37.00 347 ALA A N 1
ATOM 2656 C CA . ALA A 1 347 ? 5.206 12.533 50.850 1.00 37.00 347 ALA A CA 1
ATOM 2657 C C . ALA A 1 347 ? 4.162 13.469 51.477 1.00 37.00 347 ALA A C 1
ATOM 2659 O O . ALA A 1 347 ? 4.119 14.663 51.179 1.00 37.00 347 ALA A O 1
ATOM 2660 N N . ALA A 1 348 ? 3.283 12.873 52.283 1.00 39.31 348 ALA A N 1
ATOM 2661 C CA . ALA A 1 348 ? 2.490 13.572 53.288 1.00 39.31 348 ALA A CA 1
ATOM 2662 C C . ALA A 1 348 ? 3.350 13.877 54.522 1.00 39.31 348 ALA A C 1
ATOM 2664 O O . ALA A 1 348 ? 4.294 13.090 54.778 1.00 39.31 348 ALA A O 1
#

Secondary structure (DSSP, 8-state):
-B-TTSSB--SS--TT--GGGHHHHHHHH-S-SEEEESS-TTTHHHHTPPS---EEEEEES-HHHHHHHHHHHHHHHHHHHHH-----HHHHHHHHHHHHHHHHHHHHHHHH-TT---HHHHHHHHHHHHH--SS-TT-S-SSEEE-SSSEEEGGG-TT-TT----B-------SSS-SSS---PPP--S-----GGG-HHHHHHHHHHHHHHHHHTTEEEEES-GGGTSSTTTTGGGSSEEEEE-PPPSS-----TTT-SS-HHHHHHHHHHHHHTT-TTEEEEEEEETTSSGGGGGGT-EEE-------S--SHHHHHHHHTEEEEE-TTS---------TT----

pLDDT: mean 80.49, std 18.96, range [32.19, 98.62]

Foldseek 3Di:
DADPLRFQWALFDWPPQCLQCLVVLCQQLDDWQEEEALDCTGVSNLRSHDDDHHAAEYEHQQLLSLLLLLCLLPPLLLLLVLQLDDDDLVLLQVLQQVLLVCRVCSVVQVVVDVNDHDSNSNNSQRQSNQFDDAAFRSLLDDQWADPPPDTDRVVVPDDPDPRGRGGHRDGTPPPPPGSGSDDPDDDDDDDDDDDSCDDPSSVVSSVSSVVSNVSSNNYHRYHRDSVVCPDCVNFVVRFQYEYEAEDQELDDFHDDSPDGGRDCPLVVVLVVCLVCLPPLSYKYKYKYFAPSNCVCVVVVKDKDDGDQDDDPPPDPSSVVRSRRIIMIIGNNTDDDPPPPVPVPPDDD

Mean predicted aligned error: 9.66 Å